Protein AF-0000000074542558 (afdb_homodimer)

Organism: Cytophaga hutchinsonii (strain ATCC 33406 / DSM 1761 / CIP 103989 / NBRC 15051 / NCIMB 9469 / D465) (NCBI:txid269798)

Foldseek 3Di:
DQLLVQEDELQVLLVVLVVCVVVKFEEEEEDACLDDKPLNVVQLQVRLVVMVAYEYEHEAQQLQCVVPNDCDDPDGRSVSLSVQSVDPSHRHYYYDHDNACQVSCLSNQGQEYEEAPVDDLVPHRNSVVNVVVVHHYYHDYTDPDMDPVNVVVVVVVVVVD/DQLLVQEDELQVLLVVLVVCVVVKFEEEEEDACLDDKPLNVVQLQVRLVVMVAYEYEHEAQQLQCVVPNDCDDPDGRSVSLSVQSPDPSHRHYYYDHDNACQVSCLSNLGQEYEEAPVDDLVPHRNSVVNVVVVHHYYHDYTDPDMDPVNVVVVVVVVVVD

Solvent-accessible surface area (backbone atoms only — not comparable to full-atom values): 17069 Å² total; per-residue (Å²): 127,64,43,67,72,23,57,39,52,66,70,57,44,22,53,48,40,58,57,43,50,76,77,31,43,29,22,32,35,68,48,68,61,55,61,83,42,51,22,53,52,54,40,47,47,55,48,23,71,76,29,73,37,20,38,37,38,30,41,26,49,70,23,36,20,73,73,69,32,85,71,30,52,84,44,55,44,66,49,36,48,50,55,50,25,35,26,56,54,39,60,32,35,28,68,42,58,58,93,59,64,41,68,58,44,68,65,37,58,48,37,30,41,45,46,56,54,90,53,56,71,93,72,41,82,48,39,68,59,31,42,74,73,71,26,46,73,49,66,42,74,66,54,80,92,41,47,61,66,55,51,50,53,48,52,53,55,50,66,75,100,126,63,44,69,71,23,57,39,51,64,70,57,43,22,53,48,40,59,59,43,51,75,77,32,44,29,21,31,36,68,48,69,60,56,62,82,43,52,22,54,53,54,41,47,46,58,49,24,70,76,29,74,37,19,37,38,39,30,40,26,47,69,24,35,19,74,74,70,33,84,72,30,52,84,45,55,44,66,50,35,48,49,53,49,26,36,26,55,54,40,61,32,33,29,68,42,58,57,92,55,62,42,66,58,45,68,64,36,59,47,37,30,41,46,44,56,54,90,52,57,70,92,71,41,83,48,37,67,59,31,43,73,73,71,28,46,75,48,64,41,74,67,56,81,93,40,45,61,66,55,52,51,52,48,50,53,55,50,66,75,99

Radius of gyration: 20.5 Å; Cα contacts (8 Å, |Δi|>4): 626; chains: 2; bounding box: 51×53×45 Å

pLDDT: mean 92.03, std 10.39, range [44.81, 98.94]

Structure (mmCIF, N/CA/C/O backbone):
data_AF-0000000074542558-model_v1
#
loop_
_entity.id
_entity.type
_entity.pdbx_description
1 polymer 'D-glycero-beta-D-manno-heptose 1-phosphate adenylyltransferase'
#
loop_
_atom_site.group_PDB
_atom_site.id
_atom_site.type_symbol
_atom_site.label_atom_id
_atom_site.label_alt_id
_atom_site.label_comp_id
_atom_site.label_asym_id
_atom_site.label_entity_id
_atom_site.label_seq_id
_atom_site.pdbx_PDB_ins_code
_atom_site.Cartn_x
_atom_site.Cartn_y
_atom_site.Cartn_z
_atom_site.occupancy
_atom_site.B_iso_or_equiv
_atom_site.auth_seq_id
_atom_site.auth_comp_id
_atom_site.auth_asym_id
_atom_site.auth_atom_id
_atom_site.pdbx_PDB_model_num
ATOM 1 N N . MET A 1 1 ? -14.078 2.621 -7.66 1 45 1 MET A N 1
ATOM 2 C CA . MET A 1 1 ? -13.383 3.836 -8.086 1 45 1 MET A CA 1
ATOM 3 C C . MET A 1 1 ? -11.883 3.596 -8.188 1 45 1 MET A C 1
ATOM 5 O O . MET A 1 1 ? -11.312 2.879 -7.363 1 45 1 MET A O 1
ATOM 9 N N . ALA A 1 2 ? -11.352 3.959 -9.227 1 58.94 2 ALA A N 1
ATOM 10 C CA . ALA A 1 2 ? -9.914 3.801 -9.414 1 58.94 2 ALA A CA 1
ATOM 11 C C . ALA A 1 2 ? -9.141 4.492 -8.297 1 58.94 2 ALA A C 1
ATOM 13 O O . ALA A 1 2 ? -9.5 5.59 -7.871 1 58.94 2 ALA A O 1
ATOM 14 N N . HIS A 1 3 ? -8.328 3.865 -7.664 1 74.69 3 HIS A N 1
ATOM 15 C CA . HIS A 1 3 ? -7.586 4.371 -6.516 1 74.69 3 HIS A CA 1
ATOM 16 C C . HIS A 1 3 ? -6.996 5.746 -6.801 1 74.69 3 HIS A C 1
ATOM 18 O O . HIS A 1 3 ? -6.836 6.562 -5.891 1 74.69 3 HIS A O 1
ATOM 24 N N . ALA A 1 4 ? -6.848 6.062 -8.109 1 78.5 4 ALA A N 1
ATOM 25 C CA . ALA A 1 4 ? -6.359 7.375 -8.516 1 78.5 4 ALA A CA 1
ATOM 26 C C . ALA A 1 4 ? -7.395 8.461 -8.234 1 78.5 4 ALA A C 1
ATOM 28 O O . ALA A 1 4 ? -7.047 9.633 -8.062 1 78.5 4 ALA A O 1
ATOM 29 N N . ASP A 1 5 ? -8.594 8.016 -8.055 1 87.31 5 ASP A N 1
ATOM 30 C CA . ASP A 1 5 ? -9.68 8.969 -7.824 1 87.31 5 ASP A CA 1
ATOM 31 C C . ASP A 1 5 ? -9.625 9.516 -6.398 1 87.31 5 ASP A C 1
ATOM 33 O O . ASP A 1 5 ? -10.297 10.508 -6.082 1 87.31 5 ASP A O 1
ATOM 37 N N . LYS A 1 6 ? -8.75 8.969 -5.629 1 96.88 6 LYS A N 1
ATOM 38 C CA . LYS A 1 6 ? -8.633 9.414 -4.242 1 96.88 6 LYS A CA 1
ATOM 39 C C . LYS A 1 6 ? -7.742 10.641 -4.129 1 96.88 6 LYS A C 1
ATOM 41 O O . LYS A 1 6 ? -7.711 11.305 -3.088 1 96.88 6 LYS A O 1
ATOM 46 N N . ILE A 1 7 ? -6.938 10.922 -5.168 1 98.31 7 ILE A N 1
ATOM 47 C CA . ILE A 1 7 ? -6.074 12.102 -5.168 1 98.31 7 ILE A CA 1
ATOM 48 C C . ILE A 1 7 ? -6.867 13.32 -5.629 1 98.31 7 ILE A C 1
ATOM 50 O O . ILE A 1 7 ? -7.27 13.406 -6.789 1 98.31 7 ILE A O 1
ATOM 54 N N . VAL A 1 8 ? -7.102 14.266 -4.762 1 98.56 8 VAL A N 1
ATOM 55 C CA . VAL A 1 8 ? -8.023 15.359 -5.051 1 98.56 8 VAL A CA 1
ATOM 56 C C . VAL A 1 8 ? -7.352 16.688 -4.723 1 98.56 8 VAL A C 1
ATOM 58 O O . VAL A 1 8 ? -6.352 16.734 -4.004 1 98.56 8 VAL A O 1
ATOM 61 N N . THR A 1 9 ? -7.875 17.734 -5.266 1 98.12 9 THR A N 1
ATOM 62 C CA . THR A 1 9 ? -7.41 19.078 -4.934 1 98.12 9 THR A CA 1
ATOM 63 C C . THR A 1 9 ? -7.867 19.484 -3.537 1 98.12 9 THR A C 1
ATOM 65 O O . THR A 1 9 ? -8.719 18.828 -2.941 1 98.12 9 THR A O 1
ATOM 68 N N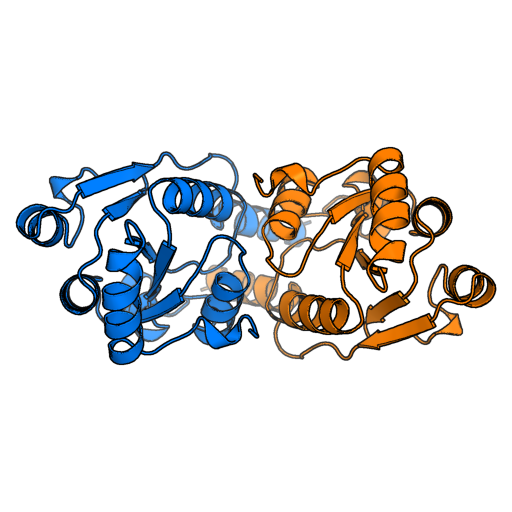 . VAL A 1 10 ? -7.293 20.562 -3.066 1 98.56 10 VAL A N 1
ATOM 69 C CA . VAL A 1 10 ? -7.68 21.078 -1.76 1 98.56 10 VAL A CA 1
ATOM 70 C C . VAL A 1 10 ? -9.172 21.406 -1.755 1 98.56 10 VAL A C 1
ATOM 72 O O . VAL A 1 10 ? -9.891 21.047 -0.818 1 98.56 10 VAL A O 1
ATOM 75 N N . ALA A 1 11 ? -9.641 22.031 -2.758 1 98.31 11 ALA A N 1
ATOM 76 C CA . ALA A 1 11 ? -11.039 22.438 -2.854 1 98.31 11 ALA A CA 1
ATOM 77 C C . ALA A 1 11 ? -11.961 21.219 -2.879 1 98.31 11 ALA A C 1
ATOM 79 O O . ALA A 1 11 ? -12.977 21.188 -2.188 1 98.31 11 ALA A O 1
ATOM 80 N N . GLU A 1 12 ? -11.648 20.234 -3.697 1 98.31 12 GLU A N 1
ATOM 81 C CA . GLU A 1 12 ? -12.422 19 -3.754 1 98.31 12 GLU A CA 1
ATOM 82 C C . GLU A 1 12 ? -12.414 18.281 -2.41 1 98.31 12 GLU A C 1
ATOM 84 O O . GLU A 1 12 ? -13.445 17.766 -1.964 1 98.31 12 GLU A O 1
ATOM 89 N N . GLY A 1 13 ? -11.195 18.25 -1.796 1 98.44 13 GLY A N 1
ATOM 90 C CA . GLY A 1 13 ? -11.055 17.609 -0.494 1 98.44 13 GLY A CA 1
ATOM 91 C C . GLY A 1 13 ? -11.906 18.266 0.578 1 98.44 13 GLY A C 1
ATOM 92 O O . GLY A 1 13 ? -12.523 17.578 1.395 1 98.44 13 GLY A O 1
ATOM 93 N N . ALA A 1 14 ? -11.906 19.547 0.554 1 98.62 14 ALA A N 1
ATOM 94 C CA . ALA A 1 14 ? -12.719 20.281 1.527 1 98.62 14 ALA A CA 1
ATOM 95 C C . ALA A 1 14 ? -14.195 19.906 1.395 1 98.62 14 ALA A C 1
ATOM 97 O O . ALA A 1 14 ? -14.883 19.703 2.398 1 98.62 14 ALA A O 1
ATOM 98 N N . LYS A 1 15 ? -14.656 19.812 0.182 1 98.44 15 LYS A N 1
ATOM 99 C CA . LYS A 1 15 ? -16.047 19.438 -0.065 1 98.44 15 LYS A CA 1
ATOM 100 C C . LYS A 1 15 ? -16.312 18.016 0.398 1 98.44 15 LYS A C 1
ATOM 102 O O . LYS A 1 15 ? -17.359 17.734 0.999 1 98.44 15 LYS A O 1
ATOM 107 N N . LEU A 1 16 ? -15.445 17.156 0.093 1 98.25 16 LEU A N 1
ATOM 108 C CA . LEU A 1 16 ? -15.594 15.758 0.5 1 98.25 16 LEU A CA 1
ATOM 109 C C . LEU A 1 16 ? -15.648 15.641 2.02 1 98.25 16 LEU A C 1
ATOM 111 O O . LEU A 1 16 ? -16.5 14.93 2.559 1 98.25 16 LEU A O 1
ATOM 115 N N . VAL A 1 17 ? -14.719 16.312 2.668 1 98.62 17 VAL A N 1
ATOM 116 C CA . VAL A 1 17 ? -14.656 16.25 4.125 1 98.62 17 VAL A CA 1
ATOM 117 C C . VAL A 1 17 ? -15.961 16.766 4.727 1 98.62 17 VAL A C 1
ATOM 119 O O . VAL A 1 17 ? -16.5 16.156 5.652 1 98.62 17 VAL A O 1
ATOM 122 N N . GLU A 1 18 ? -16.406 17.859 4.219 1 98.25 18 GLU A N 1
ATOM 123 C CA . GLU A 1 18 ? -17.688 18.391 4.688 1 98.25 18 GLU A CA 1
ATOM 124 C C . GLU A 1 18 ? -18.797 17.359 4.582 1 98.25 18 GLU A C 1
ATOM 126 O O . GLU A 1 18 ? -19.578 17.188 5.516 1 98.25 18 GLU A O 1
ATOM 131 N N . LYS A 1 19 ? -18.891 16.734 3.502 1 98.38 19 LYS A N 1
ATOM 132 C CA . LYS A 1 19 ? -19.891 15.703 3.285 1 98.38 19 LYS A CA 1
ATOM 133 C C . LYS A 1 19 ? -19.688 14.523 4.23 1 98.38 19 LYS A C 1
ATOM 135 O O . LYS A 1 19 ? -20.641 14.023 4.832 1 98.38 19 LYS A O 1
ATOM 140 N N . TRP A 1 20 ? -18.422 14.109 4.375 1 98.44 20 TRP A N 1
ATOM 141 C CA . TRP A 1 20 ? -18.094 12.914 5.145 1 98.44 20 TRP A CA 1
ATOM 142 C C . TRP A 1 20 ? -18.344 13.141 6.629 1 98.44 20 TRP A C 1
ATOM 144 O O . TRP A 1 20 ? -18.688 12.195 7.355 1 98.44 20 TRP A O 1
ATOM 154 N N . LYS A 1 21 ? -18.172 14.367 7.051 1 97.88 21 LYS A N 1
ATOM 155 C CA . LYS A 1 21 ? -18.375 14.688 8.461 1 97.88 21 LYS A CA 1
ATOM 156 C C . LYS A 1 21 ? -19.812 14.43 8.891 1 97.88 21 LYS A C 1
ATOM 158 O O . LYS A 1 21 ? -20.094 14.289 10.086 1 97.88 21 LYS A O 1
ATOM 163 N N . GLN A 1 22 ? -20.703 14.344 7.914 1 97.25 22 GLN A N 1
ATOM 164 C CA . GLN A 1 22 ? -22.094 14.016 8.203 1 97.25 22 GLN A CA 1
ATOM 165 C C . GLN A 1 22 ? -22.266 12.523 8.484 1 97.25 22 GLN A C 1
ATOM 167 O O . GLN A 1 22 ? -23.266 12.102 9.062 1 97.25 22 GLN A O 1
ATOM 172 N N . GLU A 1 23 ? -21.344 11.812 8.07 1 97.06 23 GLU A N 1
ATOM 173 C CA . GLU A 1 23 ? -21.438 10.359 8.148 1 97.06 23 GLU A CA 1
ATOM 174 C C . GLU A 1 23 ? -20.562 9.805 9.266 1 97.06 23 GLU A C 1
ATOM 176 O O . GLU A 1 23 ? -20.719 8.641 9.664 1 97.06 23 GLU A O 1
ATOM 181 N N . GLY A 1 24 ? -19.641 10.609 9.781 1 97.69 24 GLY A N 1
ATOM 182 C CA . GLY A 1 24 ? -18.703 10.188 10.805 1 97.69 24 GLY A CA 1
ATOM 183 C C . GLY A 1 24 ? -17.469 11.078 10.891 1 97.69 24 GLY A C 1
ATOM 184 O O . GLY A 1 24 ? -17.281 11.969 10.055 1 97.69 24 GLY A O 1
ATOM 185 N N . GLU A 1 25 ? -16.641 10.797 11.797 1 98.56 25 GLU A N 1
ATOM 186 C CA . GLU A 1 25 ? -15.461 11.633 12.016 1 98.56 25 GLU A CA 1
ATOM 187 C C . GLU A 1 25 ? -14.453 11.484 10.875 1 98.56 25 GLU A C 1
ATOM 189 O O . GLU A 1 25 ? -14.18 10.367 10.43 1 98.56 25 GLU A O 1
ATOM 194 N N . VAL A 1 26 ? -13.992 12.555 10.422 1 98.88 26 VAL A N 1
ATOM 195 C CA . VAL A 1 26 ? -12.953 12.555 9.398 1 98.88 26 VAL A CA 1
ATOM 196 C C . VAL A 1 26 ? -11.586 12.789 10.047 1 98.88 26 VAL A C 1
ATOM 198 O O . VAL A 1 26 ? -11.383 13.797 10.727 1 98.88 26 VAL A O 1
ATOM 201 N N . VAL A 1 27 ? -10.719 11.836 9.883 1 98.94 27 VAL A N 1
ATOM 202 C CA . VAL A 1 27 ? -9.375 11.859 10.445 1 98.94 27 VAL A CA 1
ATOM 203 C C . VAL A 1 27 ? -8.398 12.43 9.422 1 98.94 27 VAL A C 1
ATOM 205 O O . VAL A 1 27 ? -8.508 12.156 8.227 1 98.94 27 VAL A O 1
ATOM 208 N N . PHE A 1 28 ? -7.453 13.227 9.922 1 98.88 28 PHE A N 1
ATOM 209 C CA . PHE A 1 28 ? -6.422 13.805 9.07 1 98.88 28 PHE A CA 1
ATOM 210 C C . PHE A 1 28 ? -5.035 13.547 9.641 1 98.88 28 PHE A C 1
ATOM 212 O O . PHE A 1 28 ? -4.828 13.648 10.852 1 98.88 28 PHE A O 1
ATOM 219 N N . THR A 1 29 ? -4.203 13.172 8.805 1 98.56 29 THR A N 1
ATOM 220 C CA . THR A 1 29 ? -2.771 13.164 9.086 1 98.56 29 THR A CA 1
ATOM 221 C C . THR A 1 29 ? -1.979 13.594 7.855 1 98.56 29 THR A C 1
ATOM 223 O O . THR A 1 29 ? -2.555 13.812 6.789 1 98.56 29 THR A O 1
ATOM 226 N N . ASN A 1 30 ? -0.73 13.844 8.016 1 98.19 30 ASN A N 1
ATOM 227 C CA . ASN A 1 30 ? 0.088 14.297 6.895 1 98.19 30 ASN A CA 1
ATOM 228 C C . ASN A 1 30 ? 1.525 13.797 7.012 1 98.19 30 ASN A C 1
ATOM 230 O O . ASN A 1 30 ? 1.943 13.344 8.078 1 98.19 30 ASN A O 1
ATOM 234 N N . GLY A 1 31 ? 2.195 13.875 5.926 1 96.25 31 GLY A N 1
ATOM 235 C CA . GLY A 1 31 ? 3.607 13.516 5.934 1 96.25 31 GLY A CA 1
ATOM 236 C C . GLY A 1 31 ? 4.219 13.484 4.547 1 96.25 31 GLY A C 1
ATOM 237 O O . GLY A 1 31 ? 3.564 13.836 3.562 1 96.25 31 GLY A O 1
ATOM 238 N N . CYS A 1 32 ? 5.469 13.086 4.461 1 95.38 32 CYS A N 1
ATOM 239 C CA . CYS A 1 32 ? 6.223 12.984 3.217 1 95.38 32 CYS A CA 1
ATOM 240 C C . CYS A 1 32 ? 5.965 11.641 2.535 1 95.38 32 CYS A C 1
ATOM 242 O O . CYS A 1 32 ? 5.812 11.586 1.314 1 95.38 32 CYS A O 1
ATOM 244 N N . PHE A 1 33 ? 6.016 10.586 3.332 1 94.75 33 PHE A N 1
ATOM 245 C CA . PHE A 1 33 ? 5.762 9.219 2.885 1 94.75 33 PHE A CA 1
ATOM 246 C C . PHE A 1 33 ? 6.602 8.891 1.657 1 94.75 33 PHE A C 1
ATOM 248 O O . PHE A 1 33 ? 6.078 8.406 0.65 1 94.75 33 PHE A O 1
ATOM 255 N N . ASP A 1 34 ? 7.895 9.133 1.799 1 92 34 ASP A N 1
ATOM 256 C CA . ASP A 1 34 ? 8.836 8.953 0.698 1 92 34 ASP A CA 1
ATOM 257 C C . ASP A 1 34 ? 8.898 7.492 0.259 1 92 34 ASP A C 1
ATOM 259 O O . ASP A 1 34 ? 8.781 7.191 -0.93 1 92 34 ASP A O 1
ATOM 263 N N . ILE A 1 35 ? 9.094 6.609 1.142 1 89.94 35 ILE A N 1
ATOM 264 C CA . ILE A 1 35 ? 9.016 5.164 0.946 1 89.94 35 ILE A CA 1
ATOM 265 C C . ILE A 1 35 ? 8.109 4.551 2.012 1 89.94 35 ILE A C 1
ATOM 267 O O . ILE A 1 35 ? 8.43 4.582 3.201 1 89.94 35 ILE A O 1
ATOM 271 N N . LEU A 1 36 ? 7.02 4.004 1.572 1 93.19 36 LEU A N 1
ATOM 272 C CA . LEU A 1 36 ? 6.109 3.371 2.52 1 93.19 36 LEU A CA 1
ATOM 273 C C . LEU A 1 36 ? 6.727 2.105 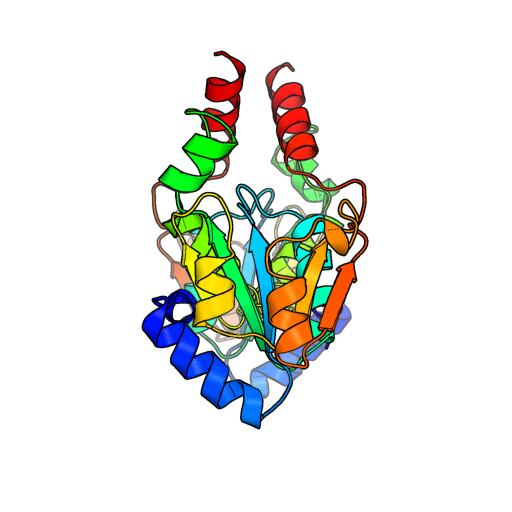3.105 1 93.19 36 LEU A C 1
ATOM 275 O O . LEU A 1 36 ? 7.375 1.338 2.391 1 93.19 36 LEU A O 1
ATOM 279 N N . HIS A 1 37 ? 6.496 1.888 4.336 1 90.69 37 HIS A N 1
ATOM 280 C CA . HIS A 1 37 ? 6.926 0.692 5.051 1 90.69 37 HIS A CA 1
ATOM 281 C C . HIS A 1 37 ? 5.891 0.272 6.09 1 90.69 37 HIS A C 1
ATOM 283 O O . HIS A 1 37 ? 4.887 0.961 6.285 1 90.69 37 HIS A O 1
ATOM 289 N N . LEU A 1 38 ? 6.152 -0.783 6.742 1 92.06 38 LEU A N 1
ATOM 290 C CA . LEU A 1 38 ? 5.172 -1.383 7.641 1 92.06 38 LEU A CA 1
ATOM 291 C C . LEU A 1 38 ? 4.793 -0.414 8.758 1 92.06 38 LEU A C 1
ATOM 293 O O . LEU A 1 38 ? 3.641 -0.382 9.188 1 92.06 38 LEU A O 1
ATOM 297 N N . GLY A 1 39 ? 5.742 0.359 9.266 1 91.44 39 GLY A N 1
ATOM 298 C CA . GLY A 1 39 ? 5.438 1.372 10.266 1 91.44 39 GLY A CA 1
ATOM 299 C C . GLY A 1 39 ? 4.387 2.365 9.805 1 91.44 39 GLY A C 1
ATOM 300 O O . GLY A 1 39 ? 3.5 2.738 10.578 1 91.44 39 GLY A O 1
ATOM 301 N N . HIS A 1 40 ? 4.512 2.824 8.562 1 94.12 40 HIS A N 1
ATOM 302 C CA . HIS A 1 40 ? 3.514 3.721 7.996 1 94.12 40 HIS A CA 1
ATOM 303 C C . HIS A 1 40 ? 2.141 3.059 7.949 1 94.12 40 HIS A C 1
ATOM 305 O O . HIS A 1 40 ? 1.137 3.674 8.312 1 94.12 40 HIS A O 1
ATOM 311 N N . ILE A 1 41 ? 2.09 1.811 7.484 1 95 41 ILE A N 1
ATOM 312 C CA . ILE A 1 41 ? 0.829 1.09 7.355 1 95 41 ILE A CA 1
ATOM 313 C C . ILE A 1 41 ? 0.159 0.979 8.727 1 95 41 ILE A C 1
ATOM 315 O O . ILE A 1 41 ? -1.024 1.295 8.867 1 95 41 ILE A O 1
ATOM 319 N N . ASP A 1 42 ? 0.921 0.532 9.664 1 93.94 42 ASP A N 1
ATOM 320 C CA . ASP A 1 42 ? 0.393 0.402 11.016 1 93.94 42 ASP A CA 1
ATOM 321 C C . ASP A 1 42 ? -0.154 1.735 11.523 1 93.94 42 ASP A C 1
ATOM 323 O O . ASP A 1 42 ? -1.27 1.797 12.047 1 93.94 42 ASP A O 1
ATOM 327 N N . TYR A 1 43 ? 0.602 2.77 11.367 1 94.56 43 TYR A N 1
ATOM 328 C CA . TYR A 1 43 ? 0.233 4.117 11.781 1 94.56 43 TYR A CA 1
ATOM 329 C C . TYR A 1 43 ? -1.059 4.562 11.109 1 94.56 43 TYR A C 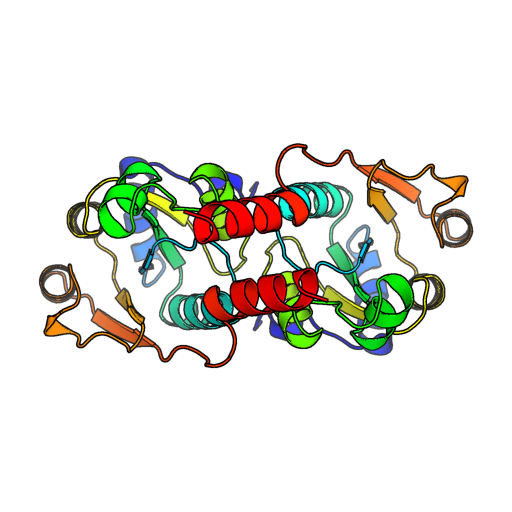1
ATOM 331 O O . TYR A 1 43 ? -1.991 5.016 11.781 1 94.56 43 TYR A O 1
ATOM 339 N N . LEU A 1 44 ? -1.165 4.426 9.797 1 97.12 44 LEU A N 1
ATOM 340 C CA . LEU A 1 44 ? -2.307 4.906 9.023 1 97.12 44 LEU A CA 1
ATOM 341 C C . LEU A 1 44 ? -3.557 4.086 9.336 1 97.12 44 LEU A C 1
ATOM 343 O O . LEU A 1 44 ? -4.66 4.633 9.398 1 97.12 44 LEU A O 1
ATOM 347 N N . GLU A 1 45 ? -3.404 2.824 9.547 1 96.81 45 GLU A N 1
ATOM 348 C CA . GLU A 1 45 ? -4.539 1.982 9.906 1 96.81 45 GLU A CA 1
ATOM 349 C C . GLU A 1 45 ? -5.09 2.359 11.281 1 96.81 45 GLU A C 1
ATOM 351 O O . GLU A 1 45 ? -6.305 2.436 11.469 1 96.81 45 GLU A O 1
ATOM 356 N N . LYS A 1 46 ? -4.156 2.537 12.203 1 96.75 46 LYS A N 1
ATOM 357 C CA . LYS A 1 46 ? -4.586 2.979 13.523 1 96.75 46 LYS A CA 1
ATOM 358 C C . LYS A 1 46 ? -5.281 4.336 13.453 1 96.75 46 LYS A C 1
ATOM 360 O O . LYS A 1 46 ? -6.289 4.562 14.125 1 96.75 46 LYS A O 1
ATOM 365 N N . ALA A 1 47 ? -4.711 5.246 12.625 1 97.69 47 ALA A N 1
ATOM 366 C CA . ALA A 1 47 ? -5.336 6.551 12.438 1 97.69 47 ALA A CA 1
ATOM 367 C C . ALA A 1 47 ? -6.758 6.41 11.906 1 97.69 47 ALA A C 1
ATOM 369 O O . ALA A 1 47 ? -7.688 7.031 12.422 1 97.69 47 ALA A O 1
ATOM 370 N N . LYS A 1 48 ? -6.945 5.605 10.898 1 98 48 LYS A N 1
ATOM 371 C CA . LYS A 1 48 ? -8.25 5.383 10.281 1 98 48 LYS A CA 1
ATOM 372 C C . LYS A 1 48 ? -9.258 4.871 11.305 1 98 48 LYS A C 1
ATOM 374 O O . LYS A 1 48 ? -10.445 5.207 11.234 1 98 48 LYS A O 1
ATOM 379 N N . GLN A 1 49 ? -8.836 4.098 12.25 1 97.38 49 GLN A N 1
ATOM 380 C CA . GLN A 1 49 ? -9.719 3.506 13.25 1 97.38 49 GLN A CA 1
ATOM 381 C C . GLN A 1 49 ? -10.32 4.578 14.156 1 97.38 49 GLN A C 1
ATOM 383 O O . GLN A 1 49 ? -11.297 4.32 14.875 1 97.38 49 GLN A O 1
ATOM 388 N N . LEU A 1 50 ? -9.781 5.742 14.109 1 97.88 50 LEU A N 1
ATOM 389 C CA . LEU A 1 50 ? -10.242 6.816 14.984 1 97.88 50 LEU A CA 1
ATOM 390 C C . LEU A 1 50 ? -11.438 7.543 14.367 1 97.88 50 LEU A C 1
ATOM 392 O O . LEU A 1 50 ? -12.039 8.414 15 1 97.88 50 LEU A O 1
ATOM 396 N N . GLY A 1 51 ? -11.805 7.211 13.062 1 98.19 51 GLY A N 1
ATOM 397 C CA . GLY A 1 51 ? -12.938 7.809 12.367 1 98.19 51 GLY A CA 1
ATOM 398 C C . GLY A 1 51 ? -13.438 6.965 11.211 1 98.19 51 GLY A C 1
ATOM 399 O O . GLY A 1 51 ? -13.07 5.793 11.086 1 98.19 51 GLY A O 1
ATOM 400 N N . SER A 1 52 ? -14.359 7.566 10.469 1 98.06 52 SER A N 1
ATOM 401 C CA . SER A 1 52 ? -14.992 6.848 9.359 1 98.06 52 SER A CA 1
ATOM 402 C C . SER A 1 52 ? -14.203 7.027 8.062 1 98.06 52 SER A C 1
ATOM 404 O O . SER A 1 52 ? -14.32 6.219 7.145 1 98.06 52 SER A O 1
ATOM 406 N N . ARG A 1 53 ? -13.461 8.141 7.969 1 98.62 53 ARG A N 1
ATOM 407 C CA . ARG A 1 53 ? -12.656 8.438 6.789 1 98.62 53 ARG A CA 1
ATOM 408 C C . ARG A 1 53 ? -11.281 8.969 7.188 1 98.62 53 ARG A C 1
ATOM 410 O O . ARG A 1 53 ? -11.156 9.68 8.188 1 98.62 53 ARG A O 1
ATOM 417 N N . LEU A 1 54 ? -10.297 8.625 6.426 1 98.75 54 LEU A N 1
ATOM 418 C CA . LEU A 1 54 ? -8.945 9.125 6.633 1 98.75 54 LEU A CA 1
ATOM 419 C C . LEU A 1 54 ? -8.469 9.93 5.43 1 98.75 54 LEU A C 1
ATOM 421 O O . LEU A 1 54 ? -8.438 9.422 4.309 1 98.75 54 LEU A O 1
ATOM 425 N N . VAL A 1 55 ? -8.102 11.18 5.629 1 98.94 55 VAL A N 1
ATOM 426 C CA . VAL A 1 55 ? -7.477 12.055 4.641 1 98.94 55 VAL A CA 1
ATOM 427 C C . VAL A 1 55 ? -5.988 12.203 4.949 1 98.94 55 VAL A C 1
ATOM 429 O O . VAL A 1 55 ? -5.605 12.469 6.09 1 98.94 55 VAL A O 1
ATOM 432 N N . VAL A 1 56 ? -5.195 12.031 3.982 1 98.88 56 VAL A N 1
ATOM 433 C CA . VAL A 1 56 ? -3.756 12.18 4.152 1 98.88 56 VAL A CA 1
ATOM 434 C C . VAL A 1 56 ? -3.27 13.406 3.377 1 98.88 56 VAL A C 1
ATOM 436 O O . VAL A 1 56 ? -3.432 13.477 2.156 1 98.88 56 VAL A O 1
ATOM 439 N N . GLY A 1 57 ? -2.748 14.367 4.059 1 98.88 57 GLY A N 1
ATOM 440 C CA . GLY A 1 57 ? -2.008 15.445 3.424 1 98.88 57 GLY A CA 1
ATOM 441 C C . GLY A 1 57 ? -0.599 15.047 3.021 1 98.88 57 GLY A C 1
ATOM 442 O O . GLY A 1 57 ? 0.191 14.609 3.859 1 98.88 57 GLY A O 1
ATOM 443 N N . LEU A 1 58 ? -0.291 15.219 1.83 1 98.81 58 LEU A N 1
ATOM 444 C CA . LEU A 1 58 ? 1.002 14.812 1.292 1 98.81 58 LEU A CA 1
ATOM 445 C C . LEU A 1 58 ? 1.813 16.031 0.853 1 98.81 58 LEU A C 1
ATOM 447 O O . LEU A 1 58 ? 1.354 16.812 0.029 1 98.81 58 LEU A O 1
ATOM 451 N N . ASN A 1 59 ? 3.027 16.188 1.387 1 98.5 59 ASN A N 1
ATOM 452 C CA . ASN A 1 59 ? 3.914 17.25 0.951 1 98.5 59 ASN A CA 1
ATOM 453 C C . ASN A 1 59 ? 4.246 17.141 -0.534 1 98.5 59 ASN A C 1
ATOM 455 O O . ASN A 1 59 ? 4.484 16.047 -1.038 1 98.5 59 ASN A O 1
ATOM 459 N N . THR A 1 60 ? 4.207 18.234 -1.227 1 98.44 60 THR A N 1
ATOM 460 C CA . THR A 1 60 ? 4.699 18.234 -2.6 1 98.44 60 THR A CA 1
ATOM 461 C C . THR A 1 60 ? 6.203 17.984 -2.639 1 98.44 60 THR A C 1
ATOM 463 O O . THR A 1 60 ? 6.875 18.031 -1.604 1 98.44 60 THR A O 1
ATOM 466 N N . ASP A 1 61 ? 6.719 17.703 -3.873 1 97.44 61 ASP A N 1
ATOM 467 C CA . ASP A 1 61 ? 8.164 17.562 -4.031 1 97.44 61 ASP A CA 1
ATOM 468 C C . ASP A 1 61 ? 8.906 18.797 -3.533 1 97.44 61 ASP A C 1
ATOM 470 O O . ASP A 1 61 ? 9.898 18.688 -2.818 1 97.44 61 ASP A O 1
ATOM 474 N N . ALA A 1 62 ? 8.398 19.953 -3.928 1 97.44 62 ALA A N 1
ATOM 475 C CA . ALA A 1 62 ? 9.031 21.219 -3.539 1 97.44 62 ALA A CA 1
ATOM 476 C C . ALA A 1 62 ? 9.023 21.391 -2.023 1 97.44 62 ALA A C 1
ATOM 478 O O . ALA A 1 62 ? 10.023 21.812 -1.438 1 97.44 62 ALA A O 1
ATOM 479 N N . SER A 1 63 ? 7.914 21.047 -1.418 1 97.19 63 SER A N 1
ATOM 480 C CA . SER A 1 63 ? 7.797 21.125 0.034 1 97.19 63 SER A CA 1
ATOM 481 C C . SER A 1 63 ? 8.805 20.203 0.721 1 97.19 63 SER A C 1
ATOM 483 O O . SER A 1 63 ? 9.477 20.609 1.671 1 97.19 63 SER A O 1
ATOM 485 N N . VAL A 1 64 ? 8.953 18.984 0.276 1 96.25 64 VAL A N 1
ATOM 486 C CA . VAL A 1 64 ? 9.875 18.016 0.865 1 96.25 64 VAL A CA 1
ATOM 487 C C . VAL A 1 64 ? 11.312 18.484 0.682 1 96.25 64 VAL A C 1
ATOM 489 O O . VAL A 1 64 ? 12.133 18.375 1.598 1 96.25 64 VAL A O 1
ATOM 492 N N . LYS A 1 65 ? 11.609 19.016 -0.485 1 94.69 65 LYS A N 1
ATOM 493 C CA . LYS A 1 65 ? 12.953 19.531 -0.765 1 94.69 65 LYS A CA 1
ATOM 494 C C . LYS A 1 65 ? 13.344 20.625 0.211 1 94.69 65 LYS A C 1
ATOM 496 O O . LYS A 1 65 ? 14.484 20.688 0.676 1 94.69 65 LYS A O 1
ATOM 501 N N . ARG A 1 66 ? 12.43 21.5 0.466 1 94.88 66 ARG A N 1
ATOM 502 C CA . ARG A 1 66 ? 12.68 22.578 1.416 1 94.88 66 ARG A CA 1
ATOM 503 C C . ARG A 1 66 ? 12.93 22.031 2.814 1 94.88 66 ARG A C 1
ATOM 505 O O . ARG A 1 66 ? 13.75 22.562 3.561 1 94.88 66 ARG A O 1
ATOM 512 N N . LEU A 1 67 ? 12.281 20.969 3.154 1 92.44 67 LEU A N 1
ATOM 513 C CA . LEU A 1 67 ? 12.312 20.406 4.504 1 92.44 67 LEU A CA 1
ATOM 514 C C . LEU A 1 67 ? 13.508 19.484 4.68 1 92.44 67 LEU A C 1
ATOM 516 O O . LEU A 1 67 ? 14.125 19.453 5.742 1 92.44 67 LEU A O 1
ATOM 520 N N . LYS A 1 68 ? 13.867 18.719 3.625 1 89.94 68 LYS A N 1
ATOM 521 C CA . LYS A 1 68 ? 14.805 17.609 3.811 1 89.94 68 LYS A CA 1
ATOM 522 C C . LYS A 1 68 ? 16.016 17.75 2.902 1 89.94 68 LYS A C 1
ATOM 524 O O . LYS A 1 68 ? 16.953 16.953 2.973 1 89.94 68 LYS A O 1
ATOM 529 N N . GLY A 1 69 ? 15.977 18.734 2.012 1 91.06 69 GLY A N 1
ATOM 530 C CA . GLY A 1 69 ? 17.125 18.969 1.152 1 91.06 69 GLY A CA 1
ATOM 531 C C . GLY A 1 69 ? 16.891 18.547 -0.285 1 91.06 69 GLY A C 1
ATOM 532 O O . GLY A 1 69 ? 15.883 17.906 -0.593 1 91.06 69 GLY A O 1
ATOM 533 N N . PRO A 1 70 ? 17.734 18.875 -1.129 1 89.88 70 PRO A N 1
ATOM 534 C CA . PRO A 1 70 ? 17.547 18.75 -2.578 1 89.88 70 PRO A CA 1
ATOM 535 C C . PRO A 1 70 ? 17.531 17.297 -3.051 1 89.88 70 PRO A C 1
ATOM 537 O O . PRO A 1 70 ? 17.031 17.016 -4.145 1 89.88 70 PRO A O 1
ATOM 540 N N . GLU A 1 71 ? 18.016 16.391 -2.262 1 87.56 71 GLU A N 1
ATOM 541 C CA . GLU A 1 71 ? 18.094 15 -2.686 1 87.56 71 GLU A CA 1
ATOM 542 C C . GLU A 1 71 ? 16.812 14.25 -2.338 1 87.56 71 GLU A C 1
ATOM 544 O O . GLU A 1 71 ? 16.672 13.062 -2.641 1 87.56 71 GLU A O 1
ATOM 549 N N . ARG A 1 72 ? 16.031 15.016 -1.768 1 89.94 72 ARG A N 1
ATOM 550 C CA . ARG A 1 72 ? 14.75 14.43 -1.372 1 89.94 72 ARG A CA 1
ATOM 551 C C . ARG A 1 72 ? 13.578 15.164 -2.027 1 89.94 72 ARG A C 1
ATOM 553 O O . ARG A 1 72 ? 13.711 16.328 -2.408 1 89.94 72 ARG A O 1
ATOM 560 N N . PRO A 1 73 ? 12.484 14.438 -2.109 1 92.25 73 PRO A N 1
ATOM 561 C CA . PRO A 1 73 ? 12.219 13.023 -1.824 1 92.25 73 PRO A CA 1
ATOM 562 C C . PRO A 1 73 ? 12.828 12.086 -2.867 1 92.25 73 PRO A C 1
ATOM 564 O O . PRO A 1 73 ? 13.219 12.531 -3.949 1 92.25 73 PRO A O 1
ATOM 567 N N . LEU A 1 74 ? 12.898 10.836 -2.611 1 88.62 74 LEU A N 1
ATOM 568 C CA . LEU A 1 74 ? 13.383 9.812 -3.533 1 88.62 74 LEU A CA 1
ATOM 569 C C . LEU A 1 74 ? 12.344 9.523 -4.609 1 88.62 74 LEU A C 1
ATOM 571 O O . LEU A 1 74 ? 12.695 9.266 -5.766 1 88.62 74 LEU A O 1
ATOM 575 N N . ASN A 1 75 ? 11.086 9.508 -4.219 1 92.19 75 ASN A N 1
ATOM 576 C CA . ASN A 1 75 ? 9.977 9.305 -5.133 1 92.19 75 ASN A CA 1
ATOM 577 C C . ASN A 1 75 ? 9.188 10.594 -5.363 1 92.19 75 ASN A C 1
ATOM 579 O O . ASN A 1 75 ? 8.984 11.375 -4.43 1 92.19 75 ASN A O 1
ATOM 583 N N . ASN A 1 76 ? 8.789 10.844 -6.609 1 94.38 76 ASN A N 1
ATOM 584 C CA . ASN A 1 76 ? 8.062 12.086 -6.871 1 94.38 76 ASN A CA 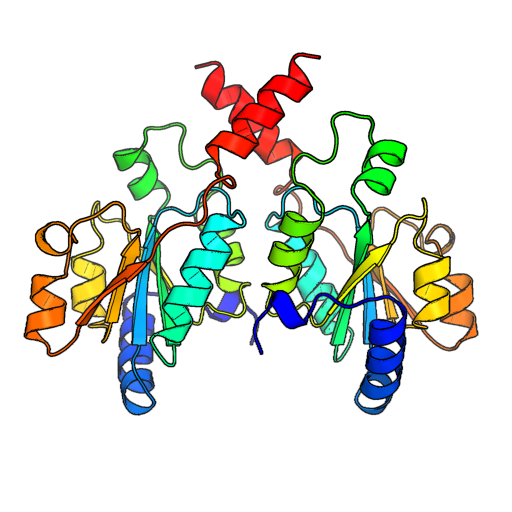1
ATOM 585 C C . ASN A 1 76 ? 6.668 12.055 -6.25 1 94.38 76 ASN A C 1
ATOM 587 O O . ASN A 1 76 ? 6.184 10.992 -5.848 1 94.38 76 ASN A O 1
ATOM 591 N N . GLU A 1 77 ? 6.082 13.172 -6.117 1 97.12 77 GLU A N 1
ATOM 592 C CA . GLU A 1 77 ? 4.828 13.312 -5.379 1 97.12 77 GLU A CA 1
ATOM 593 C C . GLU A 1 77 ? 3.705 12.523 -6.043 1 97.12 77 GLU A C 1
ATOM 595 O O . GLU A 1 77 ? 2.809 12.016 -5.363 1 97.12 77 GLU A O 1
ATOM 600 N N . TYR A 1 78 ? 3.717 12.336 -7.355 1 95.75 78 TYR A N 1
ATOM 601 C CA . TYR A 1 78 ? 2.703 11.516 -8.008 1 95.75 78 TYR A CA 1
ATOM 60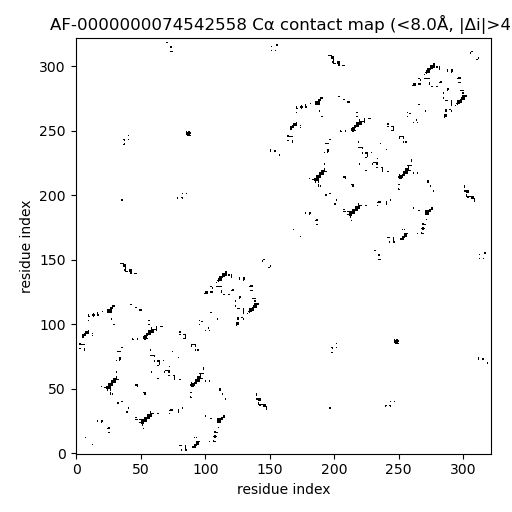2 C C . TYR A 1 78 ? 2.787 10.07 -7.539 1 95.75 78 TYR A C 1
ATOM 604 O O . TYR A 1 78 ? 1.776 9.469 -7.164 1 95.75 78 TYR A O 1
ATOM 612 N N . ALA A 1 79 ? 4.008 9.492 -7.562 1 94.31 79 ALA A N 1
ATOM 613 C CA . ALA A 1 79 ? 4.215 8.109 -7.125 1 94.31 79 ALA A CA 1
ATOM 614 C C . ALA A 1 79 ? 3.811 7.934 -5.668 1 94.31 79 ALA A C 1
ATOM 616 O O . ALA A 1 79 ? 3.123 6.969 -5.32 1 94.31 79 ALA A O 1
ATOM 617 N N . ARG A 1 80 ? 4.195 8.891 -4.895 1 96.38 80 ARG A N 1
ATOM 618 C CA . ARG A 1 80 ? 3.869 8.812 -3.475 1 96.38 80 ARG A CA 1
ATOM 619 C C . ARG A 1 80 ? 2.363 8.914 -3.252 1 96.38 80 ARG A C 1
ATOM 621 O O . ARG A 1 80 ? 1.793 8.164 -2.463 1 96.38 80 ARG A O 1
ATOM 628 N N . ALA A 1 81 ? 1.722 9.781 -3.98 1 98.06 81 ALA A N 1
ATOM 629 C CA . ALA A 1 81 ? 0.276 9.953 -3.863 1 98.06 81 ALA A CA 1
ATOM 630 C C . ALA A 1 81 ? -0.464 8.695 -4.305 1 98.06 81 ALA A C 1
ATOM 632 O O . ALA A 1 81 ? -1.419 8.273 -3.65 1 98.06 81 ALA A O 1
ATOM 633 N N . ARG A 1 82 ? 0.012 8.148 -5.363 1 96.75 82 ARG A N 1
ATOM 634 C CA . ARG A 1 82 ? -0.617 6.938 -5.887 1 96.75 82 ARG A CA 1
ATOM 635 C C . ARG A 1 82 ? -0.472 5.777 -4.91 1 96.75 82 ARG A C 1
ATOM 637 O O . ARG A 1 82 ? -1.405 4.992 -4.73 1 96.75 82 ARG A O 1
ATOM 644 N N . MET A 1 83 ? 0.644 5.656 -4.27 1 96.69 83 MET A N 1
ATOM 645 C CA . MET A 1 83 ? 0.868 4.609 -3.279 1 96.69 83 MET A CA 1
ATOM 646 C C . MET A 1 83 ? -0.087 4.758 -2.102 1 96.69 83 MET A C 1
ATOM 648 O O . MET A 1 83 ? -0.699 3.783 -1.663 1 96.69 83 MET A O 1
ATOM 652 N N . LEU A 1 84 ? -0.227 5.969 -1.658 1 98.25 84 LEU A N 1
ATOM 653 C CA . LEU A 1 84 ? -1.128 6.23 -0.542 1 98.25 84 LEU A CA 1
ATOM 654 C C . LEU A 1 84 ? -2.574 5.949 -0.933 1 98.25 84 LEU A C 1
ATOM 656 O O . LEU A 1 84 ? -3.328 5.352 -0.161 1 98.25 84 LEU A O 1
ATOM 660 N N . ALA A 1 85 ? -2.93 6.367 -2.139 1 98.31 85 ALA A N 1
ATOM 661 C CA . ALA A 1 85 ? -4.301 6.207 -2.621 1 98.31 85 ALA A CA 1
ATOM 662 C C . ALA A 1 85 ? -4.652 4.734 -2.797 1 98.31 85 ALA A C 1
ATOM 664 O O . ALA A 1 85 ? -5.828 4.359 -2.73 1 98.31 85 ALA A O 1
ATOM 665 N N . ALA A 1 86 ? -3.654 3.971 -2.971 1 97.56 86 ALA A N 1
ATOM 666 C CA . ALA A 1 86 ? -3.871 2.545 -3.195 1 97.56 86 ALA A CA 1
ATOM 667 C C . ALA A 1 86 ? -4.195 1.827 -1.888 1 97.56 86 ALA A C 1
ATOM 669 O O . ALA A 1 86 ? -4.656 0.684 -1.898 1 97.56 86 ALA A O 1
ATOM 670 N N . LEU A 1 87 ? -3.93 2.402 -0.759 1 97.88 87 LEU A N 1
ATOM 671 C CA . LEU A 1 87 ? -4.168 1.781 0.539 1 97.88 87 LEU A CA 1
ATOM 672 C C . LEU A 1 87 ? -5.66 1.742 0.855 1 97.88 87 LEU A C 1
ATOM 674 O O . LEU A 1 87 ? -6.379 2.709 0.594 1 97.88 87 LEU A O 1
ATOM 678 N N . ALA A 1 88 ? -6.102 0.68 1.445 1 97.44 88 ALA A N 1
ATOM 679 C CA . ALA A 1 88 ? -7.504 0.498 1.803 1 97.44 88 ALA A CA 1
ATOM 680 C C . ALA A 1 88 ? -7.938 1.507 2.863 1 97.44 88 ALA A C 1
ATOM 682 O O . ALA A 1 88 ? -9.086 1.962 2.865 1 97.44 88 ALA A O 1
ATOM 683 N N . CYS A 1 89 ? -7.008 1.883 3.691 1 97.62 89 CYS A N 1
ATOM 684 C CA . CYS A 1 89 ? -7.367 2.721 4.832 1 97.62 89 CYS A CA 1
ATOM 685 C C . CYS A 1 89 ? -7.426 4.191 4.43 1 97.62 89 CYS A C 1
ATOM 687 O O . CYS A 1 89 ? -7.934 5.023 5.184 1 97.62 89 CYS A O 1
ATOM 689 N N . THR A 1 90 ? -6.891 4.59 3.285 1 98.44 90 THR A N 1
ATOM 690 C CA . THR A 1 90 ? -6.855 5.98 2.844 1 98.44 90 THR A CA 1
ATOM 691 C C . THR A 1 90 ? -8.07 6.305 1.982 1 98.44 90 THR A C 1
ATOM 693 O O . THR A 1 90 ? -8.344 5.609 1 1 98.44 90 THR A O 1
ATOM 696 N N . ASP A 1 91 ? -8.766 7.387 2.326 1 98.5 91 ASP A N 1
ATOM 697 C CA . ASP A 1 91 ? -9.969 7.727 1.575 1 98.5 91 ASP A CA 1
ATOM 698 C C . ASP A 1 91 ? -9.711 8.898 0.63 1 98.5 91 ASP A C 1
ATOM 700 O O . ASP A 1 91 ? -10.406 9.055 -0.376 1 98.5 91 ASP A O 1
ATOM 704 N N . ALA A 1 92 ? -8.727 9.719 0.958 1 98.75 92 ALA A N 1
ATOM 705 C CA . ALA A 1 92 ? -8.328 10.812 0.081 1 98.75 92 ALA A CA 1
ATOM 706 C C . ALA A 1 92 ? -6.887 11.234 0.356 1 98.75 92 ALA A C 1
ATOM 708 O O . ALA A 1 92 ? -6.41 11.141 1.489 1 98.75 92 ALA A O 1
ATOM 709 N N . VAL A 1 93 ? -6.242 11.695 -0.659 1 98.88 93 VAL A N 1
ATOM 710 C CA . VAL A 1 93 ? -4.902 12.266 -0.593 1 98.88 93 VAL A CA 1
ATOM 711 C C . VAL A 1 93 ? -4.922 13.688 -1.149 1 98.88 93 VAL A C 1
ATOM 713 O O . VAL A 1 93 ? -5.438 13.93 -2.244 1 98.88 93 VAL A O 1
ATOM 716 N N . ILE A 1 94 ? -4.426 14.602 -0.434 1 98.88 94 ILE A N 1
ATOM 717 C CA . ILE A 1 94 ? -4.375 15.992 -0.866 1 98.88 94 ILE A CA 1
ATOM 718 C C . ILE A 1 94 ? -2.939 16.5 -0.795 1 98.88 94 ILE A C 1
ATOM 720 O O . ILE A 1 94 ? -2.305 16.453 0.261 1 98.88 94 ILE A O 1
ATOM 724 N N . LEU A 1 95 ? -2.43 17 -1.847 1 98.75 95 LEU A N 1
ATOM 725 C CA . LEU A 1 95 ? -1.085 17.562 -1.87 1 98.75 95 LEU A CA 1
ATOM 726 C C . LEU A 1 95 ? -1.081 18.984 -1.328 1 98.75 95 LEU A C 1
ATOM 728 O O . LEU A 1 95 ? -2.008 19.75 -1.591 1 98.75 95 LEU A O 1
ATOM 732 N N . PHE A 1 96 ? -0.083 19.328 -0.615 1 98.5 96 PHE A N 1
ATOM 733 C CA . PHE A 1 96 ? 0.098 20.703 -0.169 1 98.5 96 PHE A CA 1
ATOM 734 C C . PHE A 1 96 ? 1.559 21.125 -0.284 1 98.5 96 PHE A C 1
ATOM 736 O O . PHE A 1 96 ? 2.461 20.312 -0.086 1 98.5 96 PHE A O 1
ATOM 743 N N . ASP A 1 97 ? 1.803 22.312 -0.572 1 97.69 97 ASP A N 1
ATOM 744 C CA . ASP A 1 97 ? 3.131 22.812 -0.923 1 97.69 97 ASP A CA 1
ATOM 745 C C . ASP A 1 97 ? 3.77 23.547 0.249 1 97.69 97 ASP A C 1
ATOM 747 O O . ASP A 1 97 ? 4.988 23.734 0.287 1 97.69 97 ASP A O 1
ATOM 751 N N . GLU A 1 98 ? 2.967 24 1.191 1 96.44 98 GLU A N 1
ATOM 752 C CA . GLU A 1 98 ? 3.447 24.797 2.32 1 96.44 98 GLU A CA 1
ATOM 753 C C . GLU A 1 98 ? 4.379 23.969 3.211 1 96.44 98 GLU A C 1
ATOM 755 O O . GLU A 1 98 ? 4.383 22.75 3.148 1 96.44 98 GLU A O 1
ATOM 760 N N . ALA A 1 99 ? 5.164 24.625 4.066 1 93 99 ALA A N 1
ATOM 761 C CA . ALA A 1 99 ? 6.109 23.969 4.973 1 93 99 ALA A CA 1
ATOM 762 C C . ALA A 1 99 ? 5.371 23.203 6.066 1 93 99 ALA A C 1
ATOM 764 O O . ALA A 1 99 ? 5.902 22.219 6.605 1 93 99 ALA A O 1
ATOM 765 N N . THR A 1 100 ? 4.188 23.703 6.387 1 96.25 100 THR A N 1
ATOM 766 C CA . THR A 1 100 ? 3.34 23.047 7.371 1 96.25 100 THR A CA 1
ATOM 767 C C . THR A 1 100 ? 1.941 22.812 6.809 1 96.25 100 THR A C 1
ATOM 769 O O . THR A 1 100 ? 1.544 23.453 5.828 1 96.25 100 THR A O 1
ATOM 772 N N . PRO A 1 101 ? 1.238 21.906 7.434 1 97.81 101 PRO A N 1
ATOM 773 C CA . PRO A 1 101 ? -0.087 21.594 6.891 1 97.81 101 PRO A CA 1
ATOM 774 C C . PRO A 1 101 ? -1.174 22.531 7.418 1 97.81 101 PRO A C 1
ATOM 776 O O . PRO A 1 101 ? -2.363 22.234 7.277 1 97.81 101 PRO A O 1
ATOM 779 N N . LEU A 1 102 ? -0.848 23.609 8.016 1 98.38 102 LEU A N 1
ATOM 780 C CA . LEU A 1 102 ? -1.814 24.453 8.695 1 98.38 102 LEU A CA 1
ATOM 781 C C . LEU A 1 102 ? -2.898 24.922 7.734 1 98.38 102 LEU A C 1
ATOM 783 O O . LEU A 1 102 ? -4.09 24.828 8.031 1 98.38 102 LEU A O 1
ATOM 787 N N . GLU A 1 103 ? -2.488 25.484 6.586 1 98.5 103 GLU A N 1
ATOM 788 C CA . GLU A 1 103 ? -3.461 25.984 5.617 1 98.5 103 GLU A CA 1
ATOM 789 C C . GLU A 1 103 ? -4.402 24.875 5.16 1 98.5 103 GLU A C 1
ATOM 791 O O . GLU A 1 103 ? -5.617 25.078 5.074 1 98.5 103 GLU A O 1
ATOM 796 N N . LEU A 1 104 ? -3.838 23.719 4.91 1 98.75 104 LEU A N 1
ATOM 797 C CA . LEU A 1 104 ? -4.652 22.578 4.48 1 98.75 104 LEU A CA 1
ATOM 798 C C . LEU A 1 104 ? -5.633 22.172 5.57 1 98.75 104 LEU A C 1
ATOM 800 O O . LEU A 1 104 ? -6.812 21.953 5.297 1 98.75 104 LEU A O 1
ATOM 804 N N . ILE A 1 105 ? -5.172 22.062 6.797 1 98.81 105 ILE A N 1
ATOM 805 C CA . ILE A 1 105 ? -6.016 21.688 7.934 1 98.81 105 ILE A CA 1
ATOM 806 C C . ILE A 1 105 ? -7.168 22.688 8.062 1 98.81 105 ILE A C 1
ATOM 808 O O . ILE A 1 105 ? -8.32 22.281 8.266 1 98.81 105 ILE A O 1
ATOM 812 N N . THR A 1 106 ? -6.844 23.984 7.914 1 98.62 106 THR A N 1
ATOM 813 C CA . THR A 1 106 ? -7.859 25.016 8.062 1 98.62 106 THR A CA 1
ATOM 814 C C . THR A 1 106 ? -8.867 24.969 6.918 1 98.62 106 THR A C 1
ATOM 816 O O . THR A 1 106 ? -10.039 25.297 7.098 1 98.62 106 THR A O 1
ATOM 819 N N . ASP A 1 107 ? -8.406 24.562 5.742 1 98.62 107 ASP A N 1
ATOM 820 C CA . ASP A 1 107 ? -9.273 24.469 4.57 1 98.62 107 ASP A CA 1
ATOM 821 C C . ASP A 1 107 ? -10.227 23.281 4.688 1 98.62 107 ASP A C 1
ATOM 823 O O . ASP A 1 107 ? -11.406 23.391 4.355 1 98.62 107 ASP A O 1
ATOM 827 N N . ILE A 1 108 ? -9.742 22.141 5.242 1 98.62 108 ILE A N 1
ATOM 828 C CA . ILE A 1 108 ? -10.57 20.938 5.156 1 98.62 108 ILE A CA 1
ATOM 829 C C . ILE A 1 108 ? -11.281 20.703 6.488 1 98.62 108 ILE A C 1
ATOM 831 O O . ILE A 1 108 ? -12.25 19.938 6.555 1 98.62 108 ILE A O 1
ATOM 835 N N . LYS A 1 109 ? -10.773 21.281 7.641 1 98.56 109 LYS A N 1
ATOM 836 C CA . LYS A 1 109 ? -11.406 21.266 8.961 1 98.56 109 LYS A CA 1
ATOM 837 C C . LYS A 1 109 ? -11.734 19.844 9.398 1 98.56 109 LYS A C 1
ATOM 839 O O . LYS A 1 109 ? -12.891 19.531 9.672 1 98.56 109 LYS A O 1
ATOM 844 N N . PRO A 1 110 ? -10.75 18.984 9.531 1 98.81 110 PRO A N 1
ATOM 845 C CA . PRO A 1 110 ? -11.016 17.609 9.961 1 98.81 110 PRO A CA 1
ATOM 846 C C . PRO A 1 110 ? -11.516 17.531 11.398 1 98.81 110 PRO A C 1
ATOM 848 O O . PRO A 1 110 ? -11.406 18.5 12.156 1 98.81 110 PRO A O 1
ATOM 851 N N . ASP A 1 111 ? -12.094 16.438 11.734 1 98.81 111 ASP A N 1
ATOM 852 C CA . ASP A 1 111 ? -12.594 16.219 13.094 1 98.81 111 ASP A CA 1
ATOM 853 C C . ASP A 1 111 ? -11.484 15.734 14.016 1 98.81 111 ASP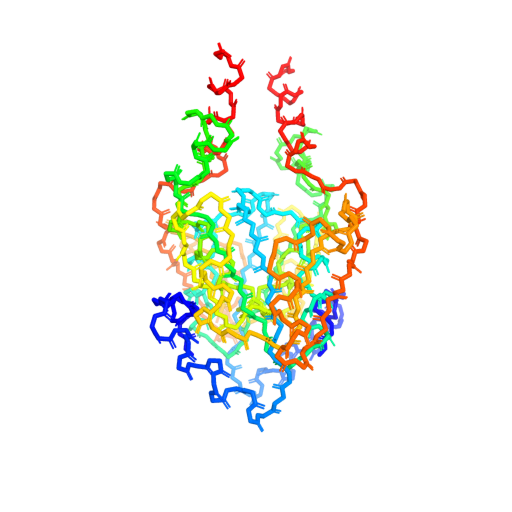 A C 1
ATOM 855 O O . ASP A 1 111 ? -11.5 16.031 15.219 1 98.81 111 ASP A O 1
ATOM 859 N N . VAL A 1 112 ? -10.578 14.922 13.516 1 98.81 112 VAL A N 1
ATOM 860 C CA . VAL A 1 112 ? -9.5 14.328 14.297 1 98.81 112 VAL A CA 1
ATOM 861 C C . VAL A 1 112 ? -8.164 14.562 13.594 1 98.81 112 VAL A C 1
ATOM 863 O O . VAL A 1 112 ? -8 14.234 12.422 1 98.81 112 VAL A O 1
ATOM 866 N N . LEU A 1 113 ? -7.254 15.195 14.266 1 98.69 113 LEU A N 1
ATOM 867 C CA . LEU A 1 113 ? -5.883 15.383 13.805 1 98.69 113 LEU A CA 1
ATOM 868 C C . LEU A 1 113 ? -4.941 14.391 14.484 1 98.69 113 LEU A C 1
ATOM 870 O O . LEU A 1 113 ? -4.891 14.32 15.711 1 98.69 113 LEU A O 1
ATOM 874 N N . VAL A 1 114 ? -4.223 13.633 13.672 1 97.88 114 VAL A N 1
ATOM 875 C CA . VAL A 1 114 ? -3.389 12.562 14.219 1 97.88 114 VAL A CA 1
ATOM 876 C C . VAL A 1 114 ? -1.938 12.773 13.789 1 97.88 114 VAL A C 1
ATOM 878 O O . VAL A 1 114 ? -1.668 13.102 12.633 1 97.88 114 VAL A O 1
ATOM 881 N N . LYS A 1 115 ? -1.03 12.641 14.656 1 96.06 115 LYS A N 1
ATOM 882 C CA . LYS A 1 115 ? 0.399 12.602 14.367 1 96.06 115 LYS A CA 1
ATOM 883 C C . LYS A 1 115 ? 1.085 11.469 15.125 1 96.06 115 LYS A C 1
ATOM 885 O O . LYS A 1 115 ? 0.482 10.844 16 1 96.06 115 LYS A O 1
ATOM 890 N N . GLY A 1 116 ? 2.262 11.133 14.688 1 89.81 116 GLY A N 1
ATOM 891 C CA . GLY A 1 116 ? 3.057 10.172 15.438 1 89.81 116 GLY A CA 1
ATOM 892 C C . GLY A 1 116 ? 3.438 10.656 16.828 1 89.81 116 GLY A C 1
ATOM 893 O O . GLY A 1 116 ? 3.346 11.852 17.109 1 89.81 116 GLY A O 1
ATOM 894 N N . SER A 1 117 ? 3.791 9.734 17.641 1 80.88 117 SER A N 1
ATOM 895 C CA . SER A 1 117 ? 4.016 10.023 19.062 1 80.88 117 SER A CA 1
ATOM 896 C C . SER A 1 117 ? 5.328 10.773 19.266 1 80.88 117 SER A C 1
ATOM 898 O O . SER A 1 117 ? 5.715 11.047 20.406 1 80.88 117 SER A O 1
ATOM 900 N N . ASP A 1 118 ? 5.949 11.078 18.25 1 76.62 118 ASP A N 1
ATOM 901 C CA . ASP A 1 118 ? 7.18 11.844 18.391 1 76.62 118 ASP A CA 1
ATOM 902 C C . ASP A 1 118 ? 6.883 13.305 18.734 1 76.62 118 ASP A C 1
ATOM 904 O O . ASP A 1 118 ? 7.789 14.07 19.062 1 76.62 118 ASP A O 1
ATOM 908 N N . TYR A 1 119 ? 5.602 13.656 18.766 1 71.38 119 TYR A N 1
ATOM 909 C CA . TYR A 1 119 ? 5.219 15.047 19 1 71.38 119 TYR A CA 1
ATOM 910 C C . TYR A 1 119 ? 4.328 15.156 20.234 1 71.38 119 TYR A C 1
ATOM 912 O O . TYR A 1 119 ? 3.494 14.281 20.484 1 71.38 119 TYR A O 1
ATOM 920 N N . THR A 1 120 ? 4.59 16.203 21 1 81.38 120 THR A N 1
ATOM 921 C CA . THR A 1 120 ? 3.572 16.562 21.984 1 81.38 120 THR A CA 1
ATOM 922 C C . THR A 1 120 ? 2.459 17.375 21.328 1 81.38 120 THR A C 1
ATOM 924 O O . THR A 1 120 ? 2.691 18.078 20.344 1 81.38 120 THR A O 1
ATOM 927 N N . ILE A 1 121 ? 1.285 17.266 21.828 1 83.75 121 ILE A N 1
ATOM 928 C CA . ILE A 1 121 ? 0.081 17.828 21.219 1 83.75 121 ILE A CA 1
ATOM 929 C C . ILE A 1 121 ? 0.28 19.328 20.969 1 83.75 121 ILE A C 1
ATOM 931 O O . ILE A 1 121 ? -0.13 19.844 19.938 1 83.75 121 ILE A O 1
ATOM 935 N N . ASP A 1 122 ? 0.928 20.031 21.891 1 83.88 122 ASP A N 1
ATOM 936 C CA . ASP A 1 122 ? 1.099 21.469 21.812 1 83.88 122 ASP A CA 1
ATOM 937 C C . ASP A 1 122 ? 2.027 21.844 20.656 1 83.88 122 ASP A C 1
ATOM 939 O O . ASP A 1 122 ? 2.062 23 20.234 1 83.88 122 ASP A O 1
ATOM 943 N N . LYS A 1 123 ? 2.705 20.875 20.109 1 90.25 123 LYS A N 1
ATOM 944 C CA . LYS A 1 123 ? 3.664 21.141 19.047 1 90.25 123 LYS A CA 1
ATOM 945 C C . LYS A 1 123 ? 3.117 20.688 17.688 1 90.25 123 LYS A C 1
ATOM 947 O O . LYS A 1 123 ? 3.762 20.891 16.656 1 90.25 123 LYS A O 1
ATOM 952 N N . ILE A 1 124 ? 1.928 20.188 17.797 1 94.75 124 ILE A N 1
ATOM 953 C CA . ILE A 1 124 ? 1.325 19.703 16.562 1 94.75 124 ILE A CA 1
ATOM 954 C C . ILE A 1 124 ? 0.66 20.859 15.82 1 94.75 124 ILE A C 1
ATOM 956 O O . ILE A 1 124 ? -0.283 21.469 16.328 1 94.75 124 ILE A O 1
ATOM 960 N N . VAL A 1 125 ? 1.164 21.125 14.609 1 96.38 125 VAL A N 1
ATOM 961 C CA . VAL A 1 125 ? 0.619 22.188 13.781 1 96.38 125 VAL A CA 1
ATOM 962 C C . VAL A 1 125 ? -0.861 21.938 13.516 1 96.38 125 VAL A C 1
ATOM 964 O O . VAL A 1 125 ? -1.241 20.828 13.109 1 96.38 125 VAL A O 1
ATOM 967 N N . GLY A 1 126 ? -1.738 22.969 13.766 1 97.69 126 GLY A N 1
ATOM 968 C CA . GLY A 1 126 ? -3.162 22.875 13.484 1 97.69 126 GLY A CA 1
ATOM 969 C C . GLY A 1 126 ? -3.969 22.375 14.672 1 97.69 126 GLY A C 1
ATOM 970 O O . GLY A 1 126 ? -5.199 22.344 14.625 1 97.69 126 GLY A O 1
ATOM 971 N N . ALA A 1 127 ? -3.275 21.922 15.773 1 97.38 127 ALA A N 1
ATOM 972 C CA . ALA A 1 127 ? -3.953 21.359 16.938 1 97.38 127 ALA A CA 1
ATOM 973 C C . ALA A 1 127 ? -4.945 22.359 17.531 1 97.38 127 ALA A C 1
ATOM 975 O O . ALA A 1 127 ? -6.102 22.016 17.781 1 97.38 127 ALA A O 1
ATOM 976 N N . ASP A 1 128 ? -4.504 23.594 17.734 1 96.69 128 ASP A N 1
ATOM 977 C CA . ASP A 1 128 ? -5.352 24.625 18.328 1 96.69 128 ASP A CA 1
ATOM 978 C C . ASP A 1 128 ? -6.605 24.859 17.484 1 96.69 128 ASP A C 1
ATOM 980 O O . ASP A 1 128 ? -7.711 24.938 18.031 1 96.69 128 ASP A O 1
ATOM 984 N N . PHE A 1 129 ? -6.387 24.969 16.234 1 97.94 129 PHE A N 1
ATOM 985 C CA . PHE A 1 129 ? -7.496 25.219 15.328 1 97.94 129 PHE A CA 1
ATOM 986 C C . PHE A 1 129 ? -8.523 24.094 15.414 1 97.94 129 PHE A C 1
ATOM 988 O O . PHE A 1 129 ? -9.719 24.344 15.547 1 97.94 129 PHE A O 1
ATOM 995 N N . VAL A 1 130 ? -8.047 22.781 15.297 1 98.38 130 VAL A N 1
ATOM 996 C CA . VAL A 1 130 ? -8.938 21.641 15.289 1 98.38 130 VAL A CA 1
ATOM 997 C C . VAL A 1 130 ? -9.727 21.578 16.594 1 98.38 130 VAL A C 1
ATOM 999 O O . VAL A 1 130 ? -10.938 21.344 16.594 1 98.38 130 VAL A O 1
ATOM 1002 N N . ILE A 1 131 ? -9.055 21.828 17.719 1 97.5 131 ILE A N 1
ATOM 1003 C CA . ILE A 1 131 ? -9.695 21.797 19.031 1 97.5 131 ILE A CA 1
ATOM 1004 C C . ILE A 1 131 ? -10.734 22.906 19.125 1 97.5 131 ILE A C 1
ATOM 1006 O O . ILE A 1 131 ? -11.859 22.688 19.578 1 97.5 131 ILE A O 1
ATOM 1010 N N . GLU A 1 132 ? -10.391 24.062 18.625 1 97.62 132 GLU A N 1
ATOM 1011 C CA . GLU A 1 132 ? -11.297 25.203 18.641 1 97.62 132 GLU A CA 1
ATOM 1012 C C . GLU A 1 132 ? -12.555 24.922 17.828 1 97.62 132 GLU A C 1
ATOM 1014 O O . GLU A 1 132 ? -13.641 25.406 18.156 1 97.62 132 GLU A O 1
ATOM 1019 N N . GLN A 1 133 ? -12.43 24.109 16.844 1 97.5 133 GLN A N 1
ATOM 1020 C CA . GLN A 1 133 ? -13.555 23.75 15.977 1 97.5 133 GLN A CA 1
ATOM 1021 C C . GLN A 1 133 ? -14.352 22.594 16.578 1 97.5 133 GLN A C 1
ATOM 1023 O O . GLN A 1 133 ? -15.297 22.109 15.953 1 97.5 133 GLN A O 1
ATOM 1028 N N . GLY A 1 134 ? -13.883 22.109 17.766 1 97.56 134 GLY A N 1
ATOM 1029 C CA . GLY A 1 134 ? -14.609 21.047 18.438 1 97.56 134 GLY A CA 1
ATOM 1030 C C . GLY A 1 134 ? -14.062 19.672 18.156 1 97.56 134 GLY A C 1
ATOM 1031 O O . GLY A 1 134 ? -14.672 18.656 18.531 1 97.56 134 GLY A O 1
ATOM 1032 N N . GLY A 1 135 ? -12.938 19.641 17.422 1 98.19 135 GLY A N 1
ATOM 1033 C CA . GLY A 1 135 ? -12.312 18.375 17.109 1 98.19 135 GLY A CA 1
ATOM 1034 C C . GLY A 1 135 ? -11.328 17.906 18.172 1 98.19 135 GLY A C 1
ATOM 1035 O O . GLY A 1 135 ? -11.297 18.453 19.266 1 98.19 135 GLY A O 1
ATOM 1036 N N . SER A 1 136 ? -10.625 16.828 17.859 1 98.06 136 SER A N 1
ATOM 1037 C CA . SER A 1 136 ? -9.648 16.266 18.797 1 98.06 136 SER A CA 1
ATOM 1038 C C . SER A 1 136 ? -8.297 16.047 18.109 1 98.06 136 SER A C 1
ATOM 1040 O O . SER A 1 136 ? -8.227 15.977 16.875 1 98.06 136 SER A O 1
ATOM 1042 N N . VAL A 1 137 ? -7.227 15.984 18.953 1 97.69 137 VAL A N 1
ATOM 1043 C CA . VAL A 1 137 ? -5.863 15.719 18.516 1 97.69 137 VAL A CA 1
ATOM 1044 C C . VAL A 1 137 ? -5.316 14.492 19.219 1 97.69 137 VAL A C 1
ATOM 1046 O O . VAL A 1 137 ? -5.41 14.383 20.453 1 97.69 137 VAL A O 1
ATOM 1049 N N . LYS A 1 138 ? -4.844 13.547 18.438 1 96.5 138 LYS A N 1
ATOM 1050 C CA . LYS A 1 138 ? -4.352 12.289 18.984 1 96.5 138 LYS A CA 1
ATOM 1051 C C . LYS A 1 138 ? -2.949 11.977 18.469 1 96.5 138 LYS A C 1
ATOM 1053 O O . LYS A 1 138 ? -2.566 12.414 17.391 1 96.5 138 LYS A O 1
ATOM 1058 N N . THR A 1 139 ? -2.223 11.234 19.297 1 94.88 139 THR A N 1
ATOM 1059 C CA . THR A 1 139 ? -0.931 10.703 18.859 1 94.88 139 THR A CA 1
ATOM 1060 C C . THR A 1 139 ? -0.952 9.18 18.844 1 94.88 139 THR A C 1
ATOM 1062 O O . THR A 1 139 ? -1.615 8.547 19.656 1 94.88 139 THR A O 1
ATOM 1065 N N . ILE A 1 140 ? -0.306 8.609 17.891 1 93 140 ILE A N 1
ATOM 1066 C CA . ILE A 1 140 ? -0.229 7.16 17.734 1 93 140 ILE A CA 1
ATOM 1067 C C . ILE A 1 140 ? 1.226 6.707 17.828 1 93 140 ILE A C 1
ATOM 1069 O O . ILE A 1 140 ? 2.111 7.309 17.219 1 93 140 ILE A O 1
ATOM 1073 N N . ASP A 1 141 ? 1.469 5.652 18.531 1 86.62 141 ASP A N 1
ATOM 1074 C CA . ASP A 1 141 ? 2.809 5.082 18.625 1 86.62 141 ASP A CA 1
ATOM 1075 C C . ASP A 1 141 ? 3.211 4.402 17.328 1 86.62 141 ASP A C 1
ATOM 1077 O O . ASP A 1 141 ? 2.41 3.688 16.719 1 86.62 141 ASP A O 1
ATOM 1081 N N . LEU A 1 142 ? 4.363 4.738 16.891 1 76.75 142 LEU A N 1
ATOM 1082 C CA . LEU A 1 142 ? 4.895 4.117 15.68 1 76.75 142 LEU A CA 1
ATOM 1083 C C . LEU A 1 142 ? 5.547 2.775 16 1 76.75 142 LEU A C 1
ATOM 1085 O O . LEU A 1 142 ? 6.09 2.588 17.094 1 76.75 142 LEU A O 1
ATOM 1089 N N . VAL A 1 143 ? 5.246 1.746 15.195 1 74.69 143 VAL A N 1
ATOM 1090 C CA . VAL A 1 143 ? 5.895 0.447 15.336 1 74.69 143 VAL A CA 1
ATOM 1091 C C . VAL A 1 143 ? 7.379 0.569 14.984 1 74.69 143 VAL A C 1
ATOM 1093 O O . VAL A 1 143 ? 7.734 1.165 13.969 1 74.69 143 VAL A O 1
ATOM 1096 N N . ASN A 1 144 ? 8.219 0.09 15.883 1 71.12 144 ASN A N 1
ATOM 1097 C CA . ASN A 1 144 ? 9.664 0.137 15.695 1 71.12 144 ASN A CA 1
ATOM 1098 C C . ASN A 1 144 ? 10.141 -0.932 14.719 1 71.12 144 ASN A C 1
ATOM 1100 O O . ASN A 1 144 ? 9.445 -1.928 14.492 1 71.12 144 ASN A O 1
ATOM 1104 N N . GLY A 1 145 ? 11.234 -0.734 14.086 1 73.88 145 GLY A N 1
ATOM 1105 C CA . GLY A 1 145 ? 11.93 -1.766 13.336 1 73.88 145 GLY A CA 1
ATOM 1106 C C . GLY A 1 145 ? 11.68 -1.677 11.836 1 73.88 145 GLY A C 1
ATOM 1107 O O . GLY A 1 145 ? 12.375 -2.326 11.047 1 73.88 145 GLY A O 1
ATOM 1108 N N . TYR A 1 146 ? 10.695 -0.931 11.461 1 76.19 146 TYR A N 1
ATOM 1109 C CA . TYR A 1 146 ? 10.453 -0.766 10.031 1 76.19 146 TYR A CA 1
ATOM 1110 C C . TYR A 1 146 ? 10.508 0.705 9.633 1 76.19 146 TYR A C 1
ATOM 1112 O O . TYR A 1 146 ? 9.68 1.505 10.07 1 76.19 146 TYR A O 1
ATOM 1120 N N . SER A 1 147 ? 11.617 1.089 9.07 1 72.56 147 SER A N 1
ATOM 1121 C CA . SER A 1 147 ? 11.781 2.486 8.68 1 72.56 147 SER A CA 1
ATOM 1122 C C . SER A 1 147 ? 12.469 2.604 7.328 1 72.56 147 SER A C 1
ATOM 1124 O O . SER A 1 147 ? 13.078 1.644 6.848 1 72.56 147 SER A O 1
ATOM 1126 N N . THR A 1 148 ? 12.305 3.729 6.727 1 74.25 148 THR A N 1
ATOM 1127 C CA . THR A 1 148 ? 13 4.027 5.477 1 74.25 148 THR A CA 1
ATOM 1128 C C . THR A 1 148 ? 14.508 3.898 5.652 1 74.25 148 THR A C 1
ATOM 1130 O O . THR A 1 148 ? 15.188 3.326 4.797 1 74.25 148 THR A O 1
ATOM 1133 N N . THR A 1 149 ? 14.945 4.422 6.758 1 71.69 149 THR A N 1
ATOM 1134 C CA . THR A 1 149 ? 16.359 4.344 7.059 1 71.69 149 THR A CA 1
ATOM 1135 C C . THR A 1 149 ? 16.828 2.891 7.121 1 71.69 149 THR A C 1
ATOM 1137 O O . THR A 1 149 ? 17.906 2.551 6.613 1 71.69 149 THR A O 1
ATOM 1140 N N . GLY A 1 150 ? 15.992 2.074 7.75 1 74.12 150 GLY A N 1
ATOM 1141 C CA . GLY A 1 150 ? 16.312 0.66 7.812 1 74.12 150 GLY A CA 1
ATOM 1142 C C . GLY A 1 150 ? 16.453 0.014 6.445 1 74.12 150 GLY A C 1
ATOM 1143 O O . GLY A 1 150 ? 17.359 -0.782 6.215 1 74.12 150 GLY A O 1
ATOM 1144 N N . ILE A 1 151 ? 15.562 0.438 5.574 1 76.5 151 ILE A N 1
ATOM 1145 C CA . ILE A 1 151 ? 15.57 -0.101 4.219 1 76.5 151 ILE A CA 1
ATOM 1146 C C . ILE A 1 151 ? 16.812 0.382 3.479 1 76.5 151 ILE A C 1
ATOM 1148 O O . ILE A 1 151 ? 17.5 -0.407 2.826 1 76.5 151 ILE A O 1
ATOM 1152 N N . ILE A 1 152 ? 17.062 1.596 3.686 1 75.75 152 ILE A N 1
ATOM 1153 C CA . ILE A 1 152 ? 18.219 2.213 3.041 1 75.75 152 ILE A CA 1
ATOM 1154 C C . ILE A 1 152 ? 19.5 1.552 3.537 1 75.75 152 ILE A C 1
ATOM 1156 O O . ILE A 1 152 ? 20.406 1.243 2.744 1 75.75 152 ILE A O 1
ATOM 1160 N N . ASP A 1 153 ? 19.594 1.364 4.832 1 78.94 153 ASP A N 1
ATOM 1161 C CA . ASP A 1 153 ? 20.766 0.746 5.43 1 78.94 153 ASP A CA 1
ATOM 1162 C C . ASP A 1 153 ? 20.969 -0.672 4.902 1 78.94 153 ASP A C 1
ATOM 1164 O O . ASP A 1 153 ? 22.109 -1.085 4.637 1 78.94 153 ASP A O 1
ATOM 1168 N N . LYS A 1 154 ? 19.953 -1.34 4.723 1 78.12 154 LYS A N 1
ATOM 1169 C CA . LYS A 1 154 ? 20.031 -2.699 4.199 1 78.12 154 LYS A CA 1
ATOM 1170 C C . LYS A 1 154 ? 20.5 -2.703 2.75 1 78.12 154 LYS A C 1
ATOM 1172 O O . LYS A 1 154 ? 21.297 -3.566 2.352 1 78.12 154 LYS A O 1
ATOM 1177 N N . ILE A 1 155 ? 20.016 -1.762 2.053 1 76.38 155 ILE A N 1
ATOM 1178 C CA . ILE A 1 155 ? 20.422 -1.641 0.653 1 76.38 155 ILE A CA 1
ATOM 1179 C C . ILE A 1 155 ? 21.906 -1.358 0.562 1 76.38 155 ILE A C 1
ATOM 1181 O O . ILE A 1 155 ? 22.625 -1.967 -0.247 1 76.38 155 ILE A O 1
ATOM 1185 N N . LYS A 1 156 ? 22.344 -0.503 1.442 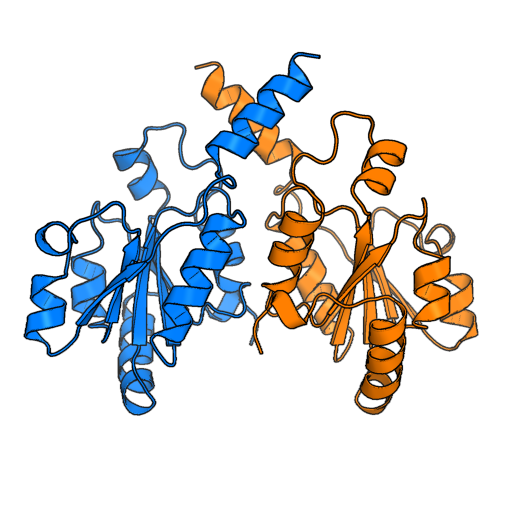1 75.31 156 LYS A N 1
ATOM 1186 C CA . LYS A 1 156 ? 23.766 -0.151 1.474 1 75.31 156 LYS A CA 1
ATOM 1187 C C . LYS A 1 156 ? 24.625 -1.362 1.819 1 75.31 156 LYS A C 1
ATOM 1189 O O . LYS A 1 156 ? 25.703 -1.55 1.248 1 75.31 156 LYS A O 1
ATOM 1194 N N . HIS A 1 157 ? 24.188 -2.088 2.732 1 75.5 157 HIS A N 1
ATOM 1195 C CA . HIS A 1 157 ? 24.938 -3.254 3.186 1 75.5 157 HIS A CA 1
ATOM 1196 C C . HIS A 1 157 ? 24.953 -4.34 2.113 1 75.5 157 HIS A C 1
ATOM 1198 O O . HIS A 1 157 ? 25.969 -5.035 1.956 1 75.5 157 HIS A O 1
ATOM 1204 N N . SER A 1 158 ? 23.875 -4.512 1.39 1 66.44 158 SER A N 1
ATOM 1205 C CA . SER A 1 158 ? 23.797 -5.531 0.351 1 66.44 158 SER A CA 1
ATOM 1206 C C . SER A 1 158 ? 24.688 -5.191 -0.838 1 66.44 158 SER A C 1
ATOM 1208 O O . SER A 1 158 ? 25.172 -6.086 -1.53 1 66.44 158 SER A O 1
ATOM 1210 N N . LEU A 1 159 ? 24.812 -3.914 -1.095 1 63.88 159 LEU A N 1
ATOM 1211 C CA . LEU A 1 159 ? 25.641 -3.451 -2.203 1 63.88 159 LEU A CA 1
ATOM 1212 C C . LEU A 1 159 ? 27.109 -3.557 -1.858 1 63.88 159 LEU A C 1
ATOM 1214 O O . LEU A 1 159 ? 27.953 -3.693 -2.75 1 63.88 159 LEU A O 1
ATOM 1218 N N . ASN A 1 160 ? 27.422 -3.355 -0.622 1 57.25 160 ASN A N 1
ATOM 1219 C CA . ASN A 1 160 ? 28.828 -3.393 -0.216 1 57.25 160 ASN A CA 1
ATOM 1220 C C . ASN A 1 160 ? 29.344 -4.824 -0.113 1 57.25 160 ASN A C 1
ATOM 1222 O O . ASN A 1 160 ? 30.531 -5.043 0.127 1 57.25 160 ASN A O 1
ATOM 1226 N N . GLN A 1 161 ? 28.531 -5.871 -0.372 1 50.69 161 GLN A N 1
ATOM 1227 C CA . GLN A 1 161 ? 29.047 -7.234 -0.399 1 50.69 161 GLN A CA 1
ATOM 1228 C C . GLN A 1 161 ? 29.203 -7.738 -1.832 1 50.69 161 GLN A C 1
ATOM 1230 O O . GLN A 1 161 ? 28.391 -7.395 -2.703 1 50.69 161 GLN A O 1
ATOM 1235 N N . MET B 1 1 ? -12.547 -5.363 8.531 1 44.81 1 MET B N 1
ATOM 1236 C CA . MET B 1 1 ? -11.578 -6.402 8.859 1 44.81 1 MET B CA 1
ATOM 1237 C C . MET B 1 1 ? -10.156 -5.855 8.82 1 44.81 1 MET B C 1
ATOM 1239 O O . MET B 1 1 ? -9.82 -5.047 7.957 1 44.81 1 MET B O 1
ATOM 1243 N N . ALA B 1 2 ? -9.469 -6.098 9.82 1 58.81 2 ALA B N 1
ATOM 1244 C CA . ALA B 1 2 ? -8.086 -5.641 9.875 1 58.81 2 ALA B CA 1
ATOM 1245 C C . ALA B 1 2 ? -7.285 -6.164 8.688 1 58.81 2 ALA B C 1
ATOM 1247 O O . ALA B 1 2 ? -7.453 -7.312 8.281 1 58.81 2 ALA B O 1
ATOM 1248 N N . HIS B 1 3 ? -6.68 -5.379 7.984 1 74.44 3 HIS B N 1
ATOM 1249 C CA . HIS B 1 3 ? -5.957 -5.73 6.77 1 74.44 3 HIS B CA 1
ATOM 1250 C C . HIS B 1 3 ? -5.074 -6.957 6.988 1 74.44 3 HIS B C 1
ATOM 1252 O O . HIS B 1 3 ? -4.832 -7.727 6.055 1 74.44 3 HIS B O 1
ATOM 1258 N N . ALA B 1 4 ? -4.754 -7.23 8.273 1 78.31 4 ALA B N 1
ATOM 1259 C CA . ALA B 1 4 ? -3.971 -8.414 8.625 1 78.31 4 ALA B CA 1
ATOM 1260 C C . ALA B 1 4 ? -4.781 -9.688 8.414 1 78.31 4 ALA B C 1
ATOM 1262 O O . ALA B 1 4 ? -4.215 -10.766 8.203 1 78.31 4 ALA B O 1
ATOM 1263 N N . ASP B 1 5 ? -6.059 -9.492 8.328 1 87.12 5 ASP B N 1
ATOM 1264 C CA . ASP B 1 5 ? -6.938 -10.648 8.164 1 87.12 5 ASP B CA 1
ATOM 1265 C C . ASP B 1 5 ? -6.887 -11.188 6.734 1 87.12 5 ASP B C 1
ATOM 1267 O O . ASP B 1 5 ? -7.352 -12.289 6.461 1 87.12 5 ASP B O 1
ATOM 1271 N N . LYS B 1 6 ? -6.203 -10.477 5.906 1 96.81 6 LYS B N 1
ATOM 1272 C CA . LYS B 1 6 ? -6.109 -10.891 4.512 1 96.81 6 LYS B CA 1
ATOM 1273 C C . LYS B 1 6 ? -4.984 -11.906 4.316 1 96.81 6 LYS B C 1
ATOM 1275 O O . LYS B 1 6 ? -4.898 -12.555 3.273 1 96.81 6 LYS B O 1
ATOM 1280 N N . ILE B 1 7 ? -4.059 -12 5.281 1 98.31 7 ILE B N 1
ATOM 1281 C CA . ILE B 1 7 ? -2.971 -12.977 5.207 1 98.31 7 ILE B CA 1
ATOM 1282 C C . ILE B 1 7 ? -3.449 -14.328 5.719 1 98.31 7 ILE B C 1
ATOM 1284 O O . ILE B 1 7 ? -3.732 -14.484 6.91 1 98.31 7 ILE B O 1
ATOM 1288 N N . VAL B 1 8 ? -3.549 -15.305 4.867 1 98.56 8 VAL B N 1
ATOM 1289 C CA . VAL B 1 8 ? -4.191 -16.562 5.223 1 98.56 8 VAL B CA 1
ATOM 1290 C C . VAL B 1 8 ? -3.285 -17.734 4.828 1 98.56 8 VAL B C 1
ATOM 1292 O O . VAL B 1 8 ? -2.357 -17.562 4.035 1 98.56 8 VAL B O 1
ATOM 1295 N N . THR B 1 9 ? -3.537 -18.859 5.402 1 98.06 9 THR B N 1
ATOM 1296 C CA . THR B 1 9 ? -2.826 -20.078 5.027 1 98.06 9 THR B CA 1
ATOM 1297 C C . THR B 1 9 ? -3.301 -20.594 3.666 1 98.06 9 THR B C 1
ATOM 1299 O O . THR B 1 9 ? -4.316 -20.125 3.146 1 98.06 9 THR B O 1
ATOM 1302 N N . VAL B 1 10 ? -2.549 -21.516 3.143 1 98.56 10 VAL B N 1
ATOM 1303 C CA . VAL B 1 10 ? -2.924 -22.109 1.869 1 98.56 10 VAL B CA 1
ATOM 1304 C C . VAL B 1 10 ? -4.309 -22.75 1.983 1 98.56 10 VAL B C 1
ATOM 1306 O O . VAL B 1 10 ? -5.16 -22.562 1.111 1 98.56 10 VAL B O 1
ATOM 1309 N N . ALA B 1 11 ? -4.547 -23.453 3.012 1 98.31 11 ALA B N 1
ATOM 1310 C CA . ALA B 1 11 ? -5.824 -24.141 3.217 1 98.31 11 ALA B CA 1
ATOM 1311 C C . ALA B 1 11 ? -6.969 -23.141 3.324 1 98.31 11 ALA B C 1
ATOM 1313 O O . ALA B 1 11 ? -8.031 -23.328 2.723 1 98.31 11 ALA B O 1
ATOM 1314 N N . GLU B 1 12 ? -6.805 -22.109 4.125 1 98.31 12 GLU B N 1
ATOM 1315 C CA . GLU B 1 12 ? -7.816 -21.062 4.254 1 98.31 12 GLU B CA 1
ATOM 1316 C C . GLU B 1 12 ? -8.062 -20.359 2.918 1 98.31 12 GLU B C 1
ATOM 1318 O O . GLU B 1 12 ? -9.211 -20.094 2.561 1 98.31 12 GLU B O 1
ATOM 1323 N N . GLY B 1 13 ? -6.938 -20.094 2.215 1 98.44 13 GLY B N 1
ATOM 1324 C CA . GLY B 1 13 ? -7.043 -19.453 0.91 1 98.44 13 GLY B CA 1
ATOM 1325 C C . GLY B 1 13 ? -7.82 -20.281 -0.095 1 98.44 13 GLY B C 1
ATOM 1326 O O . GLY B 1 13 ? -8.633 -19.75 -0.852 1 98.44 13 GLY B O 1
ATOM 1327 N N . ALA B 1 14 ? -7.547 -21.547 -0.08 1 98.62 14 ALA B N 1
ATOM 1328 C CA . ALA B 1 14 ? -8.258 -22.438 -0.99 1 98.62 14 ALA B CA 1
ATOM 1329 C C . ALA B 1 14 ? -9.766 -22.391 -0.735 1 98.62 14 ALA B C 1
ATOM 1331 O O . ALA B 1 14 ? -10.562 -22.344 -1.678 1 98.62 14 ALA B O 1
ATOM 1332 N N . LYS B 1 15 ? -10.125 -22.375 0.505 1 98.44 15 LYS B N 1
ATOM 1333 C CA . LYS B 1 15 ? -11.539 -22.297 0.867 1 98.44 15 LYS B CA 1
ATOM 1334 C C . LYS B 1 15 ? -12.141 -20.969 0.438 1 98.44 15 LYS B C 1
ATOM 1336 O O . LYS B 1 15 ? -13.266 -20.922 -0.073 1 98.44 15 LYS B O 1
ATOM 1341 N N . LEU B 1 16 ? -11.453 -19.938 0.682 1 98.25 16 LEU B N 1
ATOM 1342 C CA . LEU B 1 16 ? -11.93 -18.609 0.299 1 98.25 16 LEU B CA 1
ATOM 1343 C C . LEU B 1 16 ? -12.133 -18.516 -1.21 1 98.25 16 LEU B C 1
ATOM 1345 O O . LEU B 1 16 ? -13.156 -18.016 -1.673 1 98.25 16 LEU B O 1
ATOM 1349 N N . VAL B 1 17 ? -11.141 -19 -1.935 1 98.62 17 VAL B N 1
ATOM 1350 C CA . VAL B 1 17 ? -11.211 -18.922 -3.391 1 98.62 17 VAL B CA 1
ATOM 1351 C C . VAL B 1 17 ? -12.422 -19.703 -3.889 1 98.62 17 VAL B C 1
ATOM 1353 O O . VAL B 1 17 ? -13.148 -19.234 -4.766 1 98.62 17 VAL B O 1
ATOM 1356 N N . GLU B 1 18 ? -12.586 -20.875 -3.373 1 98.25 18 GLU B N 1
ATOM 1357 C CA . GLU B 1 18 ? -13.75 -21.672 -3.744 1 98.25 18 GLU B CA 1
ATOM 1358 C C . GLU B 1 18 ? -15.047 -20.891 -3.539 1 98.25 18 GLU B C 1
ATOM 1360 O O . GLU B 1 18 ? -15.922 -20.906 -4.402 1 98.25 18 GLU B O 1
ATOM 1365 N N . LYS B 1 19 ? -15.172 -20.281 -2.443 1 98.38 19 LYS B N 1
ATOM 1366 C CA . LYS B 1 19 ? -16.359 -19.484 -2.141 1 98.38 19 LYS B CA 1
ATOM 1367 C C . LYS B 1 19 ? -16.484 -18.297 -3.088 1 98.38 19 LYS B C 1
ATOM 1369 O O . LYS B 1 19 ? -17.562 -18.016 -3.611 1 98.38 19 LYS B O 1
ATOM 1374 N N . TRP B 1 20 ? -15.352 -17.625 -3.326 1 98.44 20 TRP B N 1
ATOM 1375 C CA . TRP B 1 20 ? -15.344 -16.391 -4.109 1 98.44 20 TRP B CA 1
ATOM 1376 C C . TRP B 1 20 ? -15.656 -16.672 -5.574 1 98.44 20 TRP B C 1
ATOM 1378 O O . TRP B 1 20 ? -16.234 -15.836 -6.266 1 98.44 20 TRP B O 1
ATOM 1388 N N . LYS B 1 21 ? -15.273 -17.859 -6.016 1 97.88 21 LYS B N 1
ATOM 1389 C CA . LYS B 1 21 ? -15.508 -18.219 -7.41 1 97.88 21 LYS B CA 1
ATOM 1390 C C . LYS B 1 21 ? -17 -18.266 -7.723 1 97.88 21 LYS B C 1
ATOM 1392 O O . LYS B 1 21 ? -17.406 -18.219 -8.883 1 97.88 21 LYS B O 1
ATOM 1397 N N . GLN B 1 22 ? -17.797 -18.375 -6.68 1 97.31 22 GLN B N 1
ATOM 1398 C CA . GLN B 1 22 ? -19.234 -18.344 -6.852 1 97.31 22 GLN B CA 1
ATOM 1399 C C . GLN B 1 22 ? -19.734 -16.922 -7.105 1 97.31 22 GLN B C 1
ATOM 1401 O O . GLN B 1 22 ? -20.844 -16.734 -7.605 1 97.31 22 GLN B O 1
ATOM 1406 N N . GLU B 1 23 ? -18.953 -16.031 -6.766 1 97.06 23 GLU B N 1
ATOM 1407 C CA . GLU B 1 23 ? -19.375 -14.641 -6.824 1 97.06 23 GLU B CA 1
ATOM 1408 C C . GLU B 1 23 ? -18.719 -13.922 -8.008 1 97.06 23 GLU B C 1
ATOM 1410 O O . GLU B 1 23 ? -19.141 -12.828 -8.375 1 97.06 23 GLU B O 1
ATOM 1415 N N . GLY B 1 24 ? -17.688 -14.516 -8.602 1 97.69 24 GLY B N 1
ATOM 1416 C CA . GLY B 1 24 ? -16.953 -13.914 -9.695 1 97.69 24 GLY B CA 1
ATOM 1417 C C . GLY B 1 24 ? -15.57 -14.531 -9.883 1 97.69 24 GLY B C 1
ATOM 1418 O O . GLY B 1 24 ? -15.141 -15.352 -9.078 1 97.69 24 GLY B O 1
ATOM 1419 N N . GLU B 1 25 ? -14.891 -14.086 -10.859 1 98.56 25 GLU B N 1
ATOM 1420 C CA . GLU B 1 25 ? -13.586 -14.664 -11.164 1 98.56 25 GLU B CA 1
ATOM 1421 C C . GLU B 1 25 ? -12.555 -14.289 -10.109 1 98.56 25 GLU B C 1
ATOM 1423 O O . GLU B 1 25 ? -12.484 -13.133 -9.68 1 98.56 25 GLU B O 1
ATOM 1428 N N . VAL B 1 26 ? -11.836 -15.227 -9.695 1 98.88 26 VAL B N 1
ATOM 1429 C CA . VAL B 1 26 ? -10.742 -15.008 -8.758 1 98.88 26 VAL B CA 1
ATOM 1430 C C . VAL B 1 26 ? -9.414 -14.953 -9.516 1 98.88 26 VAL B C 1
ATOM 1432 O O . VAL B 1 26 ? -9.055 -15.898 -10.211 1 98.88 26 VAL B O 1
ATOM 1435 N N . VAL B 1 27 ? -8.758 -13.836 -9.414 1 98.94 27 VAL B N 1
ATOM 1436 C CA . VAL B 1 27 ? -7.484 -13.578 -10.086 1 98.94 27 VAL B CA 1
ATOM 1437 C C . VAL B 1 27 ? -6.328 -13.93 -9.148 1 98.94 27 VAL B C 1
ATOM 1439 O O . VAL B 1 27 ? -6.398 -13.672 -7.945 1 98.94 27 VAL B O 1
ATOM 1442 N N . PHE B 1 28 ? -5.285 -14.508 -9.727 1 98.88 28 PHE B N 1
ATOM 1443 C CA . PHE B 1 28 ? -4.09 -14.852 -8.969 1 98.88 28 PHE B CA 1
ATOM 1444 C C . PHE B 1 28 ? -2.84 -14.305 -9.648 1 98.88 28 PHE B C 1
ATOM 1446 O O . PHE B 1 28 ? -2.711 -14.375 -10.867 1 98.88 28 PHE B O 1
ATOM 1453 N N . THR B 1 29 ? -2.041 -13.758 -8.883 1 98.62 29 THR B N 1
ATOM 1454 C CA . THR B 1 29 ? -0.669 -13.453 -9.273 1 98.62 29 THR B CA 1
ATOM 1455 C C . THR B 1 29 ? 0.291 -13.695 -8.109 1 98.62 29 THR B C 1
ATOM 1457 O O . THR B 1 29 ? -0.137 -14.023 -7.004 1 98.62 29 THR B O 1
ATOM 1460 N N . ASN B 1 30 ? 1.546 -13.664 -8.359 1 98.19 30 ASN B N 1
ATOM 1461 C CA . ASN B 1 30 ? 2.527 -13.922 -7.312 1 98.19 30 ASN B CA 1
ATOM 1462 C C . ASN B 1 30 ? 3.812 -13.133 -7.543 1 98.19 30 ASN B C 1
ATOM 1464 O O . ASN B 1 30 ? 4.039 -12.609 -8.633 1 98.19 30 ASN B O 1
ATOM 1468 N N . GLY B 1 31 ? 4.574 -13.062 -6.512 1 96.31 31 GLY B N 1
ATOM 1469 C CA . GLY B 1 31 ? 5.875 -12.422 -6.625 1 96.31 31 GLY B CA 1
ATOM 1470 C C . GLY B 1 31 ? 6.574 -12.242 -5.293 1 96.31 31 GLY B C 1
ATOM 1471 O O . GLY B 1 31 ? 6.09 -12.719 -4.266 1 96.31 31 GLY B O 1
ATOM 1472 N N . CYS B 1 32 ? 7.719 -11.602 -5.305 1 95.5 32 CYS B N 1
ATOM 1473 C CA . CYS B 1 32 ? 8.523 -11.328 -4.121 1 95.5 32 CYS B CA 1
ATOM 1474 C C . CYS B 1 32 ? 8.039 -10.07 -3.41 1 95.5 32 CYS B C 1
ATOM 1476 O O . CYS B 1 32 ? 7.965 -10.039 -2.182 1 95.5 32 CYS B O 1
ATOM 1478 N N . PHE B 1 33 ? 7.809 -9.023 -4.195 1 94.88 33 PHE B N 1
ATOM 1479 C CA . PHE B 1 33 ? 7.305 -7.742 -3.717 1 94.88 33 PHE B CA 1
ATOM 1480 C C . PHE B 1 33 ? 8.148 -7.227 -2.559 1 94.88 33 PHE B C 1
ATOM 1482 O O . PHE B 1 33 ? 7.613 -6.863 -1.509 1 94.88 33 PHE B O 1
ATOM 1489 N N . ASP B 1 34 ? 9.445 -7.191 -2.809 1 92.12 34 ASP B N 1
ATOM 1490 C CA . ASP B 1 34 ? 10.414 -6.805 -1.786 1 92.12 34 ASP B CA 1
ATOM 1491 C C . ASP B 1 34 ? 10.195 -5.355 -1.348 1 92.12 34 ASP B C 1
ATOM 1493 O O . ASP B 1 34 ? 10.109 -5.07 -0.151 1 92.12 34 ASP B O 1
ATOM 1497 N N . ILE B 1 35 ? 10.133 -4.461 -2.242 1 90.12 35 ILE B N 1
ATOM 1498 C CA . ILE B 1 35 ? 9.766 -3.066 -2.033 1 90.12 35 ILE B CA 1
ATOM 1499 C C . ILE B 1 35 ? 8.672 -2.668 -3.021 1 90.12 35 ILE B C 1
ATOM 1501 O O . ILE B 1 35 ? 8.891 -2.65 -4.234 1 90.12 35 ILE B O 1
ATOM 1505 N N . LEU B 1 36 ? 7.527 -2.355 -2.494 1 93.25 36 LEU B N 1
ATOM 1506 C CA . LEU B 1 36 ? 6.43 -1.941 -3.363 1 93.25 36 LEU B CA 1
ATOM 1507 C C . LEU B 1 36 ? 6.719 -0.581 -3.99 1 93.25 36 LEU B C 1
ATOM 1509 O O . LEU B 1 36 ? 7.246 0.314 -3.326 1 93.25 36 LEU B O 1
ATOM 1513 N N . HIS B 1 37 ? 6.359 -0.43 -5.191 1 90.69 37 HIS B N 1
ATOM 1514 C CA . HIS B 1 37 ? 6.469 0.823 -5.934 1 90.69 37 HIS B CA 1
ATOM 1515 C C . HIS B 1 37 ? 5.285 1.008 -6.879 1 90.69 37 HIS B C 1
ATOM 1517 O O . HIS B 1 37 ? 4.434 0.122 -6.996 1 90.69 37 HIS B O 1
ATOM 1523 N N . LEU B 1 38 ? 5.266 2.088 -7.539 1 92.12 38 LEU B N 1
ATOM 1524 C CA . LEU B 1 38 ? 4.113 2.461 -8.352 1 92.12 38 LEU B CA 1
ATOM 1525 C C . LEU B 1 38 ? 3.854 1.425 -9.438 1 92.12 38 LEU B C 1
ATOM 1527 O O . LEU B 1 38 ? 2.701 1.148 -9.773 1 92.12 38 LEU B O 1
ATOM 1531 N N . GLY B 1 39 ? 4.898 0.861 -10.023 1 91.5 39 GLY B N 1
ATOM 1532 C CA . GLY B 1 39 ? 4.734 -0.201 -11.008 1 91.5 39 GLY B CA 1
ATOM 1533 C C . GLY B 1 39 ? 3.953 -1.388 -10.469 1 91.5 39 GLY B C 1
ATOM 1534 O O . GLY B 1 39 ? 3.105 -1.945 -11.172 1 91.5 39 GLY B O 1
ATOM 1535 N N . HIS B 1 40 ? 4.277 -1.8 -9.25 1 94.19 40 HIS B N 1
ATOM 1536 C CA . HIS B 1 40 ? 3.537 -2.883 -8.609 1 94.19 40 HIS B CA 1
ATOM 1537 C C . HIS B 1 40 ? 2.064 -2.521 -8.453 1 94.19 40 HIS B C 1
ATOM 1539 O O . HIS B 1 40 ? 1.187 -3.336 -8.75 1 94.19 40 HIS B O 1
ATOM 1545 N N . ILE B 1 41 ? 1.789 -1.306 -7.973 1 95 41 ILE B N 1
ATOM 1546 C CA . ILE B 1 41 ? 0.418 -0.863 -7.742 1 95 41 ILE B CA 1
ATOM 1547 C C . ILE B 1 41 ? -0.366 -0.908 -9.055 1 95 41 ILE B C 1
ATOM 1549 O O . ILE B 1 41 ? -1.464 -1.467 -9.109 1 95 41 ILE B O 1
ATOM 1553 N N . ASP B 1 42 ? 0.212 -0.323 -10.039 1 94 42 ASP B N 1
ATOM 1554 C CA . ASP B 1 42 ? -0.438 -0.319 -11.352 1 94 42 ASP B CA 1
ATOM 1555 C C . ASP B 1 42 ? -0.731 -1.74 -11.82 1 94 42 ASP B C 1
ATOM 1557 O O . ASP B 1 42 ? -1.848 -2.039 -12.25 1 94 42 ASP B O 1
ATOM 1561 N N . TYR B 1 43 ? 0.232 -2.594 -11.734 1 94.56 43 TYR B N 1
ATOM 1562 C CA . TYR B 1 43 ? 0.122 -3.992 -12.133 1 94.56 43 TYR B CA 1
ATOM 1563 C C . TYR B 1 43 ? -0.988 -4.695 -11.359 1 94.56 43 TYR B C 1
ATOM 1565 O O . TYR B 1 43 ? -1.856 -5.336 -11.953 1 94.56 43 TYR B O 1
ATOM 1573 N N . LEU B 1 44 ? -1.013 -4.57 -10.039 1 97.12 44 LEU B N 1
ATOM 1574 C CA . LEU B 1 44 ? -1.962 -5.273 -9.188 1 97.12 44 LEU B CA 1
ATOM 1575 C C . LEU B 1 44 ? -3.375 -4.738 -9.391 1 97.12 44 LEU B C 1
ATOM 1577 O O . LEU B 1 44 ? -4.344 -5.504 -9.367 1 97.12 44 LEU B O 1
ATOM 1581 N N . GLU B 1 45 ? -3.514 -3.471 -9.586 1 96.88 45 GLU B N 1
ATOM 1582 C CA . GLU B 1 45 ? -4.828 -2.893 -9.852 1 96.88 45 GLU B CA 1
ATOM 1583 C C . GLU B 1 45 ? -5.395 -3.391 -11.172 1 96.88 45 GLU B C 1
ATOM 1585 O O . GLU B 1 45 ? -6.578 -3.725 -11.266 1 96.88 45 GLU B O 1
ATOM 1590 N N . LYS B 1 46 ? -4.527 -3.373 -12.18 1 96.75 46 LYS B N 1
ATOM 1591 C CA . LYS B 1 46 ? -4.961 -3.908 -13.461 1 96.75 46 LYS B CA 1
ATOM 1592 C C . LYS B 1 46 ? -5.34 -5.383 -13.344 1 96.75 46 LYS B C 1
ATOM 1594 O O . LYS B 1 46 ? -6.328 -5.82 -13.938 1 96.75 46 LYS B O 1
ATOM 1599 N N . ALA B 1 47 ? -4.523 -6.145 -12.586 1 97.69 47 ALA B N 1
ATOM 1600 C CA . ALA B 1 47 ? -4.84 -7.551 -12.359 1 97.69 47 ALA B CA 1
ATOM 1601 C C . ALA B 1 47 ? -6.211 -7.711 -11.703 1 97.69 47 ALA B C 1
ATOM 1603 O O . ALA B 1 47 ? -7.027 -8.523 -12.148 1 97.69 47 ALA B O 1
ATOM 1604 N N . LYS B 1 48 ? -6.484 -6.949 -10.672 1 98 48 LYS B N 1
ATOM 1605 C CA . LYS B 1 48 ? -7.75 -7.004 -9.953 1 98 48 LYS B CA 1
ATOM 1606 C C . LYS B 1 48 ? -8.93 -6.727 -10.891 1 98 48 LYS B C 1
ATOM 1608 O O . LYS B 1 48 ? -10 -7.309 -10.734 1 98 48 LYS B O 1
ATOM 1613 N N . GLN B 1 49 ? -8.75 -5.891 -11.859 1 97.38 49 GLN B N 1
ATOM 1614 C CA . GLN B 1 49 ? -9.812 -5.508 -12.781 1 97.38 49 GLN B CA 1
ATOM 1615 C C . GLN B 1 49 ? -10.242 -6.688 -13.648 1 97.38 49 GLN B C 1
ATOM 1617 O O . GLN B 1 49 ? -11.297 -6.648 -14.281 1 97.38 49 GLN B O 1
ATOM 1622 N N . LEU B 1 50 ? -9.469 -7.715 -13.656 1 97.88 50 LEU B N 1
ATOM 1623 C CA . LEU B 1 50 ? -9.758 -8.867 -14.5 1 97.88 50 LEU B CA 1
ATOM 1624 C C . LEU B 1 50 ? -10.719 -9.828 -13.797 1 97.88 50 LEU B C 1
ATOM 1626 O O . LEU B 1 50 ? -11.164 -10.812 -14.391 1 97.88 50 LEU B O 1
ATOM 1630 N N . GLY B 1 51 ? -11.047 -9.578 -12.461 1 98.19 51 GLY B N 1
ATOM 1631 C CA . GLY B 1 51 ? -11.969 -10.398 -11.688 1 98.19 51 GLY B CA 1
ATOM 1632 C C . GLY B 1 51 ? -12.547 -9.672 -10.492 1 98.19 51 GLY B C 1
ATOM 1633 O O . GLY B 1 51 ? -12.445 -8.445 -10.391 1 98.19 51 GLY B O 1
ATOM 1634 N N . SER B 1 52 ? -13.258 -10.438 -9.68 1 98.06 52 SER B N 1
ATOM 1635 C CA . SER B 1 52 ? -13.938 -9.859 -8.523 1 98.06 52 SER B CA 1
ATOM 1636 C C . SER B 1 52 ? -13.031 -9.859 -7.293 1 98.06 52 SER B C 1
ATOM 1638 O O . SER B 1 52 ? -13.25 -9.086 -6.359 1 98.06 52 SER B O 1
ATOM 1640 N N . ARG B 1 53 ? -12.055 -10.789 -7.266 1 98.62 53 ARG B N 1
ATOM 1641 C CA . ARG B 1 53 ? -11.109 -10.898 -6.156 1 98.62 53 ARG B CA 1
ATOM 1642 C C . ARG B 1 53 ? -9.688 -11.133 -6.668 1 98.62 53 ARG B C 1
ATOM 1644 O O . ARG B 1 53 ? -9.492 -11.812 -7.676 1 98.62 53 ARG B O 1
ATOM 1651 N N . LEU B 1 54 ? -8.75 -10.57 -5.977 1 98.75 54 LEU B N 1
ATOM 1652 C CA . LEU B 1 54 ? -7.344 -10.773 -6.297 1 98.75 54 LEU B CA 1
ATOM 1653 C C . LEU B 1 54 ? -6.617 -11.453 -5.141 1 98.75 54 LEU B C 1
ATOM 1655 O O . LEU B 1 54 ? -6.598 -10.938 -4.023 1 98.75 54 LEU B O 1
ATOM 1659 N N . VAL B 1 55 ? -6.004 -12.602 -5.379 1 98.94 55 VAL B N 1
ATOM 1660 C CA . VAL B 1 55 ? -5.133 -13.32 -4.453 1 98.94 55 VAL B CA 1
ATOM 1661 C C . VAL B 1 55 ? -3.676 -13.156 -4.879 1 98.94 55 VAL B C 1
ATOM 1663 O O . VAL B 1 55 ? -3.336 -13.352 -6.047 1 98.94 55 VAL B O 1
ATOM 1666 N N . VAL B 1 56 ? -2.873 -12.812 -3.984 1 98.88 56 VAL B N 1
ATOM 1667 C CA . VAL B 1 56 ? -1.45 -12.656 -4.27 1 98.88 56 VAL B CA 1
ATOM 1668 C C . VAL B 1 56 ? -0.655 -13.734 -3.545 1 98.88 56 VAL B C 1
ATOM 1670 O O . VAL B 1 56 ? -0.698 -13.828 -2.314 1 98.88 56 VAL B O 1
ATOM 1673 N N . GLY B 1 57 ? 0.011 -14.578 -4.27 1 98.88 57 GLY B N 1
ATOM 1674 C CA . GLY B 1 57 ? 1.011 -15.469 -3.701 1 98.88 57 GLY B CA 1
ATOM 1675 C C . GLY B 1 57 ? 2.328 -14.773 -3.408 1 98.88 57 GLY B C 1
ATOM 1676 O O . GLY B 1 57 ? 2.936 -14.18 -4.301 1 98.88 57 GLY B O 1
ATOM 1677 N N . LEU B 1 58 ? 2.758 -14.875 -2.25 1 98.81 58 LEU B N 1
ATOM 1678 C CA . LEU B 1 58 ? 3.975 -14.203 -1.813 1 98.81 58 LEU B CA 1
ATOM 1679 C C . LEU B 1 58 ? 5.059 -15.211 -1.452 1 98.81 58 LEU B C 1
ATOM 1681 O O . LEU B 1 58 ? 4.848 -16.078 -0.602 1 98.81 58 LEU B O 1
ATOM 1685 N N . ASN B 1 59 ? 6.234 -15.102 -2.082 1 98.5 59 ASN B N 1
ATOM 1686 C CA . ASN B 1 59 ? 7.359 -15.961 -1.726 1 98.5 59 ASN B CA 1
ATOM 1687 C C . ASN B 1 59 ? 7.777 -15.758 -0.271 1 98.5 59 ASN B C 1
ATOM 1689 O O . ASN B 1 59 ? 7.812 -14.633 0.221 1 98.5 59 ASN B O 1
ATOM 1693 N N . THR B 1 60 ? 8.031 -16.828 0.418 1 98.5 60 THR B N 1
ATOM 1694 C CA . THR B 1 60 ? 8.617 -16.719 1.749 1 98.5 60 THR B CA 1
ATOM 1695 C C . THR B 1 60 ? 10.031 -16.141 1.671 1 98.5 60 THR B C 1
ATOM 1697 O O . THR B 1 60 ? 10.609 -16.062 0.588 1 98.5 60 THR B O 1
ATOM 1700 N N . ASP B 1 61 ? 10.57 -15.758 2.857 1 97.5 61 ASP B N 1
ATOM 1701 C CA . ASP B 1 61 ? 11.953 -15.305 2.902 1 97.5 61 ASP B CA 1
ATOM 1702 C C . ASP B 1 61 ? 12.898 -16.359 2.338 1 97.5 61 ASP B C 1
ATOM 1704 O O . ASP B 1 61 ? 13.789 -16.047 1.548 1 97.5 61 ASP B O 1
ATOM 1708 N N . ALA B 1 62 ? 12.68 -17.609 2.764 1 97.5 62 ALA B N 1
ATOM 1709 C CA . ALA B 1 62 ? 13.531 -18.703 2.316 1 97.5 62 ALA B CA 1
ATOM 1710 C C . ALA B 1 62 ? 13.438 -18.891 0.803 1 97.5 62 ALA B C 1
ATOM 1712 O O . ALA B 1 62 ? 14.453 -19.094 0.135 1 97.5 62 ALA B O 1
ATOM 1713 N N . SER B 1 63 ? 12.242 -18.797 0.289 1 97.25 63 SER B N 1
ATOM 1714 C CA . SER B 1 63 ? 12.031 -18.906 -1.15 1 97.25 63 SER B CA 1
ATOM 1715 C C . SER B 1 63 ? 12.758 -17.797 -1.907 1 97.25 63 SER B C 1
ATOM 1717 O O . SER B 1 63 ? 13.422 -18.062 -2.91 1 97.25 63 SER B O 1
ATOM 1719 N N . VAL B 1 64 ? 12.68 -16.562 -1.469 1 96.38 64 VAL B N 1
ATOM 1720 C CA . VAL B 1 64 ? 13.32 -15.43 -2.121 1 96.38 64 VAL B CA 1
ATOM 1721 C C . VAL B 1 64 ? 14.844 -15.586 -2.059 1 96.38 64 VAL B C 1
ATOM 1723 O O . VAL B 1 64 ? 15.539 -15.312 -3.035 1 96.38 64 VAL B O 1
ATOM 1726 N N . LYS B 1 65 ? 15.336 -16.031 -0.917 1 94.88 65 LYS B N 1
ATOM 1727 C CA . LYS B 1 65 ? 16.781 -16.234 -0.75 1 94.88 65 LYS B CA 1
ATOM 1728 C C . LYS B 1 65 ? 17.312 -17.234 -1.763 1 94.88 65 LYS B C 1
ATOM 1730 O O . LYS B 1 65 ? 18.391 -17.047 -2.318 1 94.88 65 LYS B O 1
ATOM 1735 N N . ARG B 1 66 ? 16.594 -18.297 -1.963 1 95.06 66 ARG B N 1
ATOM 1736 C CA . ARG B 1 66 ? 16.984 -19.297 -2.938 1 95.06 66 ARG B CA 1
ATOM 1737 C C . ARG B 1 66 ? 17 -18.719 -4.348 1 95.06 66 ARG B C 1
ATOM 1739 O O . ARG B 1 66 ? 17.859 -19.078 -5.16 1 95.06 66 ARG B O 1
ATOM 1746 N N . LEU B 1 67 ? 16.109 -17.828 -4.621 1 92.62 67 LEU B N 1
ATOM 1747 C CA . LEU B 1 67 ? 15.922 -17.297 -5.965 1 92.62 67 LEU B CA 1
ATOM 1748 C C . LEU B 1 67 ? 16.875 -16.125 -6.227 1 92.62 67 LEU B C 1
ATOM 1750 O O . LEU B 1 67 ? 17.391 -15.984 -7.336 1 92.62 67 LEU B O 1
ATOM 1754 N N . LYS B 1 68 ? 17.141 -15.289 -5.203 1 90.19 68 LYS B N 1
ATOM 1755 C CA . LYS B 1 68 ? 17.797 -14.016 -5.449 1 90.19 68 LYS B CA 1
ATOM 1756 C C . LYS B 1 68 ? 19.094 -13.891 -4.648 1 90.19 68 LYS B C 1
ATOM 1758 O O . LYS B 1 68 ? 19.828 -12.914 -4.789 1 90.19 68 LYS B O 1
ATOM 1763 N N . GLY B 1 69 ? 19.344 -14.859 -3.766 1 91.12 69 GLY B N 1
ATOM 1764 C CA . GLY B 1 69 ? 20.578 -14.836 -3.004 1 91.12 69 GLY B CA 1
ATOM 1765 C C . GLY B 1 69 ? 20.375 -14.461 -1.548 1 91.12 69 GLY B C 1
ATOM 1766 O O . GLY B 1 69 ? 19.281 -14.062 -1.15 1 91.12 69 GLY B O 1
ATOM 1767 N N . PRO B 1 70 ? 21.328 -14.594 -0.781 1 90.06 70 PRO B N 1
ATOM 1768 C CA . PRO B 1 70 ? 21.25 -14.508 0.679 1 90.06 70 PRO B CA 1
ATOM 1769 C C . PRO B 1 70 ? 20.953 -13.094 1.169 1 90.06 70 PRO B C 1
ATOM 1771 O O . PRO B 1 70 ? 20.5 -12.906 2.301 1 90.06 70 PRO B O 1
ATOM 1774 N N . GLU B 1 71 ? 21.172 -12.102 0.358 1 87.56 71 GLU B N 1
ATOM 1775 C CA . GLU B 1 71 ? 20.984 -10.727 0.788 1 87.56 71 GLU B CA 1
ATOM 1776 C C . GLU B 1 71 ? 19.547 -10.273 0.55 1 87.56 71 GLU B C 1
ATOM 1778 O O . GLU B 1 71 ? 19.188 -9.133 0.861 1 87.56 71 GLU B O 1
ATOM 1783 N N . ARG B 1 72 ? 18.891 -11.18 0.041 1 90.12 72 ARG B N 1
ATOM 1784 C CA . ARG B 1 72 ? 17.484 -10.883 -0.245 1 90.12 72 ARG B CA 1
ATOM 1785 C C . ARG B 1 72 ? 16.562 -11.836 0.498 1 90.12 72 ARG B C 1
ATOM 1787 O O . ARG B 1 72 ? 16.953 -12.945 0.863 1 90.12 72 ARG B O 1
ATOM 1794 N N . PRO B 1 73 ? 15.352 -11.367 0.667 1 92.44 73 PRO B N 1
ATOM 1795 C CA . PRO B 1 73 ? 14.766 -10.047 0.417 1 92.44 73 PRO B CA 1
ATOM 1796 C C . PRO B 1 73 ? 15.242 -8.992 1.416 1 92.44 73 PRO B C 1
ATOM 1798 O O . PRO B 1 73 ? 15.805 -9.336 2.463 1 92.44 73 PRO B O 1
ATOM 1801 N N . LEU B 1 74 ? 15.031 -7.758 1.166 1 88.81 74 LEU B N 1
ATOM 1802 C CA . LEU B 1 74 ? 15.359 -6.648 2.057 1 88.81 74 LEU B CA 1
ATOM 1803 C C . LEU B 1 74 ? 14.375 -6.57 3.217 1 88.81 74 LEU B C 1
ATOM 1805 O O . LEU B 1 74 ? 14.758 -6.234 4.34 1 88.81 74 LEU B O 1
ATOM 1809 N N . ASN B 1 75 ? 13.117 -6.824 2.926 1 92.25 75 ASN B N 1
ATOM 1810 C CA . ASN B 1 75 ? 12.062 -6.855 3.932 1 92.25 75 ASN B CA 1
ATOM 1811 C C . ASN B 1 75 ? 11.594 -8.281 4.211 1 92.25 75 ASN B C 1
ATOM 1813 O O . ASN B 1 75 ? 11.484 -9.094 3.293 1 92.25 75 ASN B O 1
ATOM 1817 N N . ASN B 1 76 ? 11.367 -8.594 5.477 1 94.44 76 ASN B N 1
ATOM 1818 C CA . ASN B 1 76 ? 10.938 -9.953 5.785 1 94.44 76 ASN B CA 1
ATOM 1819 C C . ASN B 1 76 ? 9.523 -10.227 5.277 1 94.44 76 ASN B C 1
ATOM 1821 O O . ASN B 1 76 ? 8.797 -9.297 4.926 1 94.44 76 ASN B O 1
ATOM 1825 N N . GLU B 1 77 ? 9.172 -11.445 5.184 1 97.12 77 GLU B N 1
ATOM 1826 C CA . GLU B 1 77 ? 7.922 -11.852 4.547 1 97.12 77 GLU B CA 1
ATOM 1827 C C . GLU B 1 77 ? 6.715 -11.312 5.305 1 97.12 77 GLU B C 1
ATOM 1829 O O . GLU B 1 77 ? 5.68 -11.016 4.703 1 97.12 77 GLU B O 1
ATOM 1834 N N . TYR B 1 78 ? 6.789 -11.117 6.609 1 95.81 78 TYR B N 1
ATOM 1835 C CA . TYR B 1 78 ? 5.68 -10.523 7.348 1 95.81 78 TYR B CA 1
ATOM 1836 C C . TYR B 1 78 ? 5.422 -9.094 6.887 1 95.81 78 TYR B C 1
ATOM 1838 O O . TYR B 1 78 ? 4.281 -8.727 6.598 1 95.81 78 TYR B O 1
ATOM 1846 N N . ALA B 1 79 ? 6.48 -8.273 6.82 1 94.31 79 ALA B N 1
ATOM 1847 C CA . ALA B 1 79 ? 6.359 -6.887 6.379 1 94.31 79 ALA B CA 1
ATOM 1848 C C . ALA B 1 79 ? 5.816 -6.812 4.957 1 94.31 79 ALA B C 1
ATOM 1850 O O . ALA B 1 79 ? 4.918 -6.02 4.668 1 94.31 79 ALA B O 1
ATOM 1851 N N . ARG B 1 80 ? 6.332 -7.672 4.152 1 96.44 80 ARG B N 1
ATOM 1852 C CA . ARG B 1 80 ? 5.887 -7.68 2.764 1 96.44 80 ARG B CA 1
ATOM 1853 C C . ARG B 1 80 ? 4.426 -8.102 2.66 1 96.44 80 ARG B C 1
ATOM 1855 O O . ARG B 1 80 ? 3.648 -7.488 1.921 1 96.44 80 ARG B O 1
ATOM 1862 N N . ALA B 1 81 ? 4.043 -9.078 3.424 1 98.06 81 ALA B N 1
ATOM 1863 C CA . ALA B 1 81 ? 2.66 -9.547 3.42 1 98.06 81 ALA B CA 1
ATOM 1864 C C . ALA B 1 81 ? 1.71 -8.469 3.928 1 98.06 81 ALA B C 1
ATOM 1866 O O . ALA B 1 81 ? 0.637 -8.258 3.355 1 98.06 81 ALA B O 1
ATOM 1867 N N . ARG B 1 82 ? 2.137 -7.82 4.949 1 96.69 82 ARG B N 1
ATOM 1868 C CA . ARG B 1 82 ? 1.312 -6.766 5.531 1 96.69 82 ARG B CA 1
ATOM 1869 C C . ARG B 1 82 ? 1.129 -5.609 4.555 1 96.69 82 ARG B C 1
ATOM 1871 O O . ARG B 1 82 ? 0.041 -5.039 4.453 1 96.69 82 ARG B O 1
ATOM 1878 N N . MET B 1 83 ? 2.141 -5.266 3.832 1 96.69 83 MET B N 1
ATOM 1879 C CA . MET B 1 83 ? 2.061 -4.203 2.832 1 96.69 83 MET B CA 1
ATOM 1880 C C . MET B 1 83 ? 1.068 -4.566 1.732 1 96.69 83 MET B C 1
ATOM 1882 O O . MET B 1 83 ? 0.23 -3.746 1.354 1 96.69 83 MET B O 1
ATOM 1886 N N . LEU B 1 84 ? 1.149 -5.781 1.292 1 98.25 84 LEU B N 1
ATOM 1887 C CA . LEU B 1 84 ? 0.238 -6.238 0.249 1 98.25 84 LEU B CA 1
ATOM 1888 C C . LEU B 1 84 ? -1.2 -6.266 0.758 1 98.25 84 LEU B C 1
ATOM 1890 O O . LEU B 1 84 ? -2.121 -5.852 0.051 1 98.25 84 LEU B O 1
A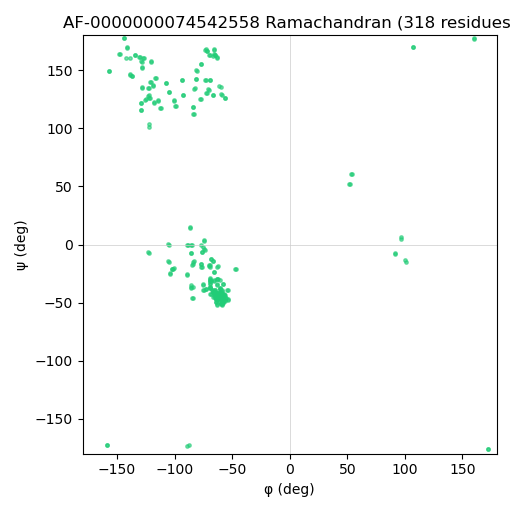TOM 1894 N N . ALA B 1 85 ? -1.362 -6.734 1.982 1 98.31 85 ALA B N 1
ATOM 1895 C CA . ALA B 1 85 ? -2.691 -6.863 2.572 1 98.31 85 ALA B CA 1
ATOM 1896 C C . ALA B 1 85 ? -3.334 -5.496 2.787 1 98.31 85 ALA B C 1
ATOM 1898 O O . ALA B 1 85 ? -4.562 -5.379 2.82 1 98.31 85 ALA B O 1
ATOM 1899 N N . ALA B 1 86 ? -2.504 -4.531 2.887 1 97.56 86 ALA B N 1
ATOM 1900 C CA . ALA B 1 86 ? -2.998 -3.18 3.139 1 97.56 86 ALA B CA 1
ATOM 1901 C C . ALA B 1 86 ? -3.57 -2.561 1.866 1 97.56 86 ALA B C 1
ATOM 1903 O O . ALA B 1 86 ? -4.258 -1.538 1.922 1 97.56 86 ALA B O 1
ATOM 1904 N N . LEU B 1 87 ? -3.283 -3.08 0.72 1 97.88 87 LEU B N 1
ATOM 1905 C CA . LEU B 1 87 ? -3.754 -2.535 -0.549 1 97.88 87 LEU B CA 1
ATOM 1906 C C . LEU B 1 87 ? -5.238 -2.816 -0.744 1 97.88 87 LEU B C 1
ATOM 1908 O O . LEU B 1 87 ? -5.715 -3.91 -0.433 1 97.88 87 LEU B O 1
ATOM 1912 N N . ALA B 1 88 ? -5.941 -1.876 -1.292 1 97.44 88 ALA B N 1
ATOM 1913 C CA . ALA B 1 88 ? -7.375 -1.997 -1.535 1 97.44 88 ALA B CA 1
ATOM 1914 C C . ALA B 1 88 ? -7.668 -3.084 -2.564 1 97.44 88 ALA B C 1
ATOM 1916 O O . ALA B 1 88 ? -8.688 -3.771 -2.479 1 97.44 88 ALA B O 1
ATOM 1917 N N . CYS B 1 89 ? -6.746 -3.262 -3.475 1 97.69 89 CYS B N 1
ATOM 1918 C CA . CYS B 1 89 ? -7.012 -4.168 -4.586 1 97.69 89 CYS B CA 1
ATOM 1919 C C . CYS B 1 89 ? -6.727 -5.613 -4.195 1 97.69 89 CYS B C 1
ATOM 1921 O O . CYS B 1 89 ? -7.105 -6.539 -4.91 1 97.69 89 CYS B O 1
ATOM 1923 N N . THR B 1 90 ? -6.031 -5.887 -3.094 1 98.44 90 THR B N 1
ATOM 1924 C CA . THR B 1 90 ? -5.672 -7.234 -2.668 1 98.44 90 THR B CA 1
ATOM 1925 C C . THR B 1 90 ? -6.719 -7.801 -1.714 1 98.44 90 THR B C 1
ATOM 1927 O O . THR B 1 90 ? -7.055 -7.172 -0.707 1 98.44 90 THR B O 1
ATOM 1930 N N . ASP B 1 91 ? -7.195 -9 -2.01 1 98.5 91 ASP B N 1
ATOM 1931 C CA . ASP B 1 91 ? -8.234 -9.586 -1.17 1 98.5 91 ASP B CA 1
ATOM 1932 C C . ASP B 1 91 ? -7.664 -10.664 -0.258 1 98.5 91 ASP B C 1
ATOM 1934 O O . ASP B 1 91 ? -8.234 -10.961 0.797 1 98.5 91 ASP B O 1
ATOM 1938 N N . ALA B 1 92 ? -6.555 -11.266 -0.664 1 98.75 92 ALA B N 1
ATOM 1939 C CA . ALA B 1 92 ? -5.863 -12.242 0.171 1 98.75 92 ALA B CA 1
ATOM 1940 C C . ALA B 1 92 ? -4.391 -12.352 -0.221 1 98.75 92 ALA B C 1
ATOM 1942 O O . ALA B 1 92 ? -4.039 -12.164 -1.388 1 98.75 92 ALA B O 1
ATOM 1943 N N . VAL B 1 93 ? -3.588 -12.648 0.731 1 98.88 93 VAL B N 1
ATOM 1944 C CA . VAL B 1 93 ? -2.166 -12.93 0.554 1 98.88 93 VAL B CA 1
ATOM 1945 C C . VAL B 1 93 ? -1.842 -14.32 1.099 1 98.88 93 VAL B C 1
ATOM 1947 O O . VAL B 1 93 ? -2.211 -14.648 2.229 1 98.88 93 VAL B O 1
ATOM 1950 N N . ILE B 1 94 ? -1.212 -15.109 0.344 1 98.88 94 ILE B N 1
ATOM 1951 C CA . ILE B 1 94 ? -0.835 -16.453 0.76 1 98.88 94 ILE B CA 1
ATOM 1952 C C . ILE B 1 94 ? 0.667 -16.656 0.57 1 98.88 94 ILE B C 1
ATOM 1954 O O . ILE B 1 94 ? 1.188 -16.469 -0.533 1 98.88 94 ILE B O 1
ATOM 1958 N N . LEU B 1 95 ? 1.344 -17.016 1.576 1 98.75 95 LEU B N 1
ATOM 1959 C CA . LEU B 1 95 ? 2.775 -17.281 1.488 1 98.75 95 LEU B CA 1
ATOM 1960 C C . LEU B 1 95 ? 3.035 -18.688 0.935 1 98.75 95 LEU B C 1
ATOM 1962 O O . LEU B 1 95 ? 2.316 -19.625 1.264 1 98.75 95 LEU B O 1
ATOM 1966 N N . PHE B 1 96 ? 4.031 -18.812 0.141 1 98.5 96 PHE B N 1
ATOM 1967 C CA . PHE B 1 96 ? 4.461 -20.125 -0.329 1 98.5 96 PHE B CA 1
ATOM 1968 C C . PHE B 1 96 ? 5.98 -20.219 -0.33 1 98.5 96 PHE B C 1
ATOM 1970 O O . PHE B 1 96 ? 6.676 -19.234 -0.591 1 98.5 96 PHE B O 1
ATOM 1977 N N . ASP B 1 97 ? 6.488 -21.328 -0.078 1 97.75 97 ASP B N 1
ATOM 1978 C CA . ASP B 1 97 ? 7.914 -21.531 0.165 1 97.75 97 ASP B CA 1
ATOM 1979 C C . ASP B 1 97 ? 8.602 -22.125 -1.059 1 97.75 97 ASP B C 1
ATOM 1981 O O . ASP B 1 97 ? 9.828 -22.047 -1.191 1 97.75 97 ASP B O 1
ATOM 1985 N N . GLU B 1 98 ? 7.848 -22.75 -1.947 1 96.44 98 GLU B N 1
ATOM 1986 C CA . GLU B 1 98 ? 8.398 -23.422 -3.119 1 96.44 98 GLU B CA 1
ATOM 1987 C C . GLU B 1 98 ? 9.062 -22.422 -4.07 1 96.44 98 GLU B C 1
ATOM 1989 O O . GLU B 1 98 ? 8.812 -21.219 -3.988 1 96.44 98 GLU B O 1
ATOM 1994 N N . ALA B 1 99 ? 9.891 -22.906 -4.992 1 93.19 99 ALA B N 1
ATOM 1995 C CA . ALA B 1 99 ? 10.594 -22.078 -5.961 1 93.19 99 ALA B CA 1
ATOM 1996 C C . ALA B 1 99 ? 9.625 -21.484 -6.984 1 93.19 99 ALA B C 1
ATOM 1998 O O . ALA B 1 99 ? 9.883 -20.422 -7.551 1 93.19 99 ALA B O 1
ATOM 1999 N N . THR B 1 100 ? 8.562 -22.234 -7.223 1 96.31 100 THR B N 1
ATOM 2000 C CA . THR B 1 100 ? 7.516 -21.781 -8.133 1 96.31 100 THR B CA 1
ATOM 2001 C C . THR B 1 100 ? 6.148 -21.844 -7.453 1 96.31 100 THR B C 1
ATOM 2003 O O . THR B 1 100 ? 5.977 -22.547 -6.457 1 96.31 100 THR B O 1
ATOM 2006 N N . PRO B 1 101 ? 5.219 -21.109 -8.008 1 97.81 101 PRO B N 1
ATOM 2007 C CA . PRO B 1 101 ? 3.908 -21.094 -7.359 1 97.81 101 PRO B CA 1
ATOM 2008 C C . PRO B 1 101 ? 3.006 -22.234 -7.809 1 97.81 101 PRO B C 1
ATOM 2010 O O . PRO B 1 101 ? 1.796 -22.203 -7.57 1 97.81 101 PRO B O 1
ATOM 2013 N N . LEU B 1 102 ? 3.502 -23.234 -8.43 1 98.38 102 LEU B N 1
ATOM 2014 C CA . LEU B 1 102 ? 2.688 -24.281 -9.039 1 98.38 102 LEU B CA 1
ATOM 2015 C C . LEU B 1 102 ? 1.808 -24.953 -8 1 98.38 102 LEU B C 1
ATOM 2017 O O . LEU B 1 102 ? 0.6 -25.109 -8.203 1 98.38 102 LEU B O 1
ATOM 2021 N N . GLU B 1 103 ? 2.42 -25.406 -6.898 1 98.56 103 GLU B N 1
ATOM 2022 C CA . GLU B 1 103 ? 1.654 -26.094 -5.863 1 98.56 103 GLU B CA 1
ATOM 2023 C C . GLU B 1 103 ? 0.537 -25.203 -5.324 1 98.56 103 GLU B C 1
ATOM 2025 O O . GLU B 1 103 ? -0.593 -25.656 -5.141 1 98.56 103 GLU B O 1
ATOM 2030 N N . LEU B 1 104 ? 0.852 -23.953 -5.102 1 98.75 104 LEU B N 1
ATOM 2031 C CA . LEU B 1 104 ? -0.146 -23.016 -4.598 1 98.75 104 LEU B CA 1
ATOM 2032 C C . LEU B 1 104 ? -1.277 -22.828 -5.605 1 98.75 104 LEU B C 1
ATOM 2034 O O . LEU B 1 104 ? -2.453 -22.844 -5.234 1 98.75 104 LEU B O 1
ATOM 2038 N N . ILE B 1 105 ? -0.949 -22.625 -6.859 1 98.81 105 ILE B N 1
ATOM 2039 C CA . ILE B 1 105 ? -1.938 -22.453 -7.918 1 98.81 105 ILE B CA 1
ATOM 2040 C C . ILE B 1 105 ? -2.861 -23.672 -7.965 1 98.81 105 ILE B C 1
ATOM 2042 O O . ILE B 1 105 ? -4.082 -23.531 -8.07 1 98.81 105 ILE B O 1
ATOM 2046 N N . THR B 1 106 ? -2.26 -24.875 -7.855 1 98.62 106 THR B N 1
ATOM 2047 C CA . THR B 1 106 ? -3.043 -26.109 -7.934 1 98.62 106 THR B CA 1
ATOM 2048 C C . THR B 1 106 ? -3.943 -26.25 -6.711 1 98.62 106 THR B C 1
ATOM 2050 O O . THR B 1 106 ? -5.031 -26.828 -6.797 1 98.62 106 THR B O 1
ATOM 2053 N N . ASP B 1 107 ? -3.486 -25.734 -5.574 1 98.62 107 ASP B N 1
ATOM 2054 C CA . ASP B 1 107 ? -4.258 -25.812 -4.34 1 98.62 107 ASP B CA 1
ATOM 2055 C C . ASP B 1 107 ? -5.445 -24.859 -4.371 1 98.62 107 ASP B C 1
ATOM 2057 O O . ASP B 1 107 ? -6.551 -25.203 -3.951 1 98.62 107 ASP B O 1
ATOM 2061 N N . ILE B 1 108 ? -5.262 -23.641 -4.949 1 98.62 108 ILE B N 1
ATOM 2062 C CA . ILE B 1 108 ? -6.312 -22.641 -4.789 1 98.62 108 ILE B CA 1
ATOM 2063 C C . ILE B 1 108 ? -7.164 -22.578 -6.059 1 98.62 108 ILE B C 1
ATOM 2065 O O . ILE B 1 108 ? -8.281 -22.047 -6.039 1 98.62 108 ILE B O 1
ATOM 2069 N N . LYS B 1 109 ? -6.641 -23.062 -7.254 1 98.62 109 LYS B N 1
ATOM 2070 C CA . LYS B 1 109 ? -7.359 -23.188 -8.516 1 98.62 109 LYS B CA 1
ATOM 2071 C C . LYS B 1 109 ? -8.023 -21.875 -8.914 1 98.62 109 LYS B C 1
ATOM 2073 O O . LYS B 1 109 ? -9.242 -21.812 -9.086 1 98.62 109 LYS B O 1
ATOM 2078 N N . PRO B 1 110 ? -7.254 -20.828 -9.109 1 98.81 110 PRO B N 1
ATOM 2079 C CA . PRO B 1 110 ? -7.836 -19.547 -9.508 1 98.81 110 PRO B CA 1
ATOM 2080 C C . PRO B 1 110 ? -8.461 -19.594 -10.898 1 98.81 110 PRO B C 1
ATOM 2082 O O . PRO B 1 110 ? -8.203 -20.516 -11.664 1 98.81 110 PRO B O 1
ATOM 2085 N N . ASP B 1 111 ? -9.273 -18.625 -11.195 1 98.81 111 ASP B N 1
ATOM 2086 C CA . ASP B 1 111 ? -9.914 -18.547 -12.5 1 98.81 111 ASP B CA 1
ATOM 2087 C C . ASP B 1 111 ? -9.016 -17.844 -13.508 1 98.81 111 ASP B C 1
ATOM 2089 O O . ASP B 1 111 ? -9.062 -18.141 -14.703 1 98.81 111 ASP B O 1
ATOM 2093 N N . VAL B 1 112 ? -8.258 -16.859 -13.078 1 98.81 112 VAL B N 1
ATOM 2094 C CA . VAL B 1 112 ? -7.395 -16.047 -13.938 1 98.81 112 VAL B CA 1
ATOM 2095 C C . VAL B 1 112 ? -5.988 -15.992 -13.352 1 98.81 112 VAL B C 1
ATOM 2097 O O . VAL B 1 112 ? -5.805 -15.625 -12.188 1 98.81 112 VAL B O 1
ATOM 2100 N N . LEU B 1 113 ? -5.023 -16.422 -14.086 1 98.69 113 LEU B N 1
ATOM 2101 C CA . LEU B 1 113 ? -3.611 -16.328 -13.742 1 98.69 113 LEU B CA 1
ATOM 2102 C C . LEU B 1 113 ? -2.955 -15.164 -14.484 1 98.69 113 LEU B C 1
ATOM 2104 O O . LEU B 1 113 ? -3.018 -15.094 -15.711 1 98.69 113 LEU B O 1
ATOM 2108 N N . VAL B 1 114 ? -2.359 -14.25 -13.734 1 97.88 114 VAL B N 1
ATOM 2109 C CA . VAL B 1 114 ? -1.815 -13.039 -14.336 1 97.88 114 VAL B CA 1
ATOM 2110 C C . VAL B 1 114 ? -0.324 -12.93 -14.023 1 97.88 114 VAL B C 1
ATOM 2112 O O . VAL B 1 114 ? 0.102 -13.188 -12.898 1 97.88 114 VAL B O 1
ATOM 2115 N N . LYS B 1 115 ? 0.472 -12.617 -14.961 1 96 115 LYS B N 1
ATOM 2116 C CA . LYS B 1 115 ? 1.88 -12.273 -14.781 1 96 115 LYS B CA 1
ATOM 2117 C C . LYS B 1 115 ? 2.248 -11.031 -15.578 1 96 115 LYS B C 1
ATOM 2119 O O . LYS B 1 115 ? 1.461 -10.555 -16.406 1 96 115 LYS B O 1
ATOM 2124 N N . GLY B 1 116 ? 3.355 -10.445 -15.242 1 89.75 116 GLY B N 1
ATOM 2125 C CA . GLY B 1 116 ? 3.869 -9.344 -16.031 1 89.75 116 GLY B CA 1
ATOM 2126 C C . GLY B 1 116 ? 4.227 -9.75 -17.453 1 89.75 116 GLY B C 1
ATOM 2127 O O . GLY B 1 116 ? 4.371 -10.938 -17.75 1 89.75 116 GLY B O 1
ATOM 2128 N N . SER B 1 117 ? 4.305 -8.789 -18.297 1 81.25 117 SER B N 1
ATOM 2129 C CA . SER B 1 117 ? 4.465 -9.031 -19.719 1 81.25 117 SER B CA 1
ATOM 2130 C C . SER B 1 117 ? 5.887 -9.484 -20.047 1 81.25 117 SER B C 1
ATOM 2132 O O . SER B 1 117 ? 6.227 -9.68 -21.219 1 81.25 117 SER B O 1
ATOM 2134 N N . ASP B 1 118 ? 6.645 -9.633 -19.078 1 76.81 118 ASP B N 1
ATOM 2135 C CA . ASP B 1 118 ? 7.996 -10.133 -19.328 1 76.81 118 ASP B CA 1
ATOM 2136 C C . ASP B 1 118 ? 7.984 -11.625 -19.656 1 76.81 118 ASP B C 1
ATOM 2138 O O . ASP B 1 118 ? 9.008 -12.18 -20.062 1 76.81 118 ASP B O 1
ATOM 2142 N N . TYR B 1 119 ? 6.809 -12.242 -19.578 1 71.75 119 TYR B N 1
ATOM 2143 C CA . TYR B 1 119 ? 6.707 -13.68 -19.812 1 71.75 119 TYR B CA 1
ATOM 2144 C C . TYR B 1 119 ? 5.766 -13.984 -20.969 1 71.75 119 TYR B C 1
ATOM 2146 O O . TYR B 1 119 ? 4.746 -13.312 -21.141 1 71.75 119 TYR B O 1
ATOM 2154 N N . THR B 1 120 ? 6.184 -14.961 -21.766 1 81.69 120 THR B N 1
ATOM 2155 C CA . THR B 1 120 ? 5.191 -15.547 -22.672 1 81.69 120 THR B CA 1
ATOM 2156 C C . THR B 1 120 ? 4.332 -16.562 -21.922 1 81.69 120 THR B C 1
ATOM 2158 O O . THR B 1 120 ? 4.785 -17.188 -20.969 1 81.69 120 THR B O 1
ATOM 2161 N N . ILE B 1 121 ? 3.121 -16.703 -22.312 1 83.88 121 ILE B N 1
ATOM 2162 C CA . ILE B 1 121 ? 2.117 -17.5 -21.625 1 83.88 121 ILE B CA 1
ATOM 2163 C C . ILE B 1 121 ? 2.645 -18.922 -21.406 1 83.88 121 ILE B C 1
ATOM 2165 O O . ILE B 1 121 ? 2.443 -19.5 -20.344 1 83.88 121 ILE B O 1
ATOM 2169 N N . ASP B 1 122 ? 3.35 -19.469 -22.391 1 84.06 122 ASP B N 1
ATOM 2170 C CA . ASP B 1 122 ? 3.828 -20.859 -22.328 1 84.06 122 ASP B CA 1
ATOM 2171 C C . ASP B 1 122 ? 4.906 -21.016 -21.25 1 84.06 122 ASP B C 1
ATOM 2173 O O . ASP B 1 122 ? 5.219 -22.125 -20.844 1 84.06 122 ASP B O 1
ATOM 2177 N N . LYS B 1 123 ? 5.406 -19.906 -20.766 1 90.31 123 LYS B N 1
ATOM 2178 C CA . LYS B 1 123 ? 6.484 -19.953 -19.781 1 90.31 123 LYS B CA 1
ATOM 2179 C C . LYS B 1 123 ? 5.965 -19.625 -18.391 1 90.31 123 LYS B C 1
ATOM 2181 O O . LYS B 1 123 ? 6.719 -19.672 -17.406 1 90.31 123 LYS B O 1
ATOM 2186 N N . ILE B 1 124 ? 4.699 -19.375 -18.375 1 94.75 124 ILE B N 1
ATOM 2187 C CA . ILE B 1 124 ? 4.109 -19.016 -17.094 1 94.75 124 ILE B CA 1
ATOM 2188 C C . ILE B 1 124 ? 3.768 -20.281 -16.312 1 94.75 124 ILE B C 1
ATOM 2190 O O . ILE B 1 124 ? 2.939 -21.094 -16.75 1 94.75 124 ILE B O 1
ATOM 2194 N N . VAL B 1 125 ? 4.406 -20.422 -15.148 1 96.44 125 VAL B N 1
ATOM 2195 C CA . VAL B 1 125 ? 4.168 -21.578 -14.297 1 96.44 125 VAL B CA 1
ATOM 2196 C C . VAL B 1 125 ? 2.693 -21.641 -13.898 1 96.44 125 VAL B C 1
ATOM 2198 O O . VAL B 1 125 ? 2.121 -20.641 -13.461 1 96.44 125 VAL B O 1
ATOM 2201 N N . GLY B 1 126 ? 2.049 -22.844 -14.094 1 97.69 126 GLY B N 1
ATOM 2202 C CA . GLY B 1 126 ? 0.664 -23.047 -13.703 1 97.69 126 GLY B CA 1
ATOM 2203 C C . GLY B 1 126 ? -0.322 -22.734 -14.812 1 97.69 126 GLY B C 1
ATOM 2204 O O . GLY B 1 126 ? -1.522 -22.984 -14.672 1 97.69 126 GLY B O 1
ATOM 2205 N N . ALA B 1 127 ? 0.166 -22.172 -15.961 1 97.44 127 ALA B N 1
ATOM 2206 C CA . ALA B 1 127 ? -0.708 -21.781 -17.062 1 97.44 127 ALA B CA 1
ATOM 2207 C C . ALA B 1 127 ? -1.509 -22.969 -17.578 1 97.44 127 ALA B C 1
ATOM 2209 O O . ALA B 1 127 ? -2.729 -22.875 -17.734 1 97.44 127 ALA B O 1
ATOM 2210 N N . ASP B 1 128 ? -0.837 -24.078 -17.844 1 96.75 128 ASP B N 1
ATOM 2211 C CA . ASP B 1 128 ? -1.489 -25.266 -18.375 1 96.75 128 ASP B CA 1
ATOM 2212 C C . ASP B 1 128 ? -2.592 -25.766 -17.438 1 96.75 128 ASP B C 1
ATOM 2214 O O . ASP B 1 128 ? -3.695 -26.078 -17.875 1 96.75 128 ASP B O 1
ATOM 2218 N N . PHE B 1 129 ? -2.258 -25.812 -16.219 1 98 129 PHE B N 1
ATOM 2219 C CA . PHE B 1 129 ? -3.215 -26.281 -15.211 1 98 129 PHE B CA 1
ATOM 2220 C C . PHE B 1 129 ? -4.457 -25.406 -15.203 1 98 129 PHE B C 1
ATOM 2222 O O . PHE B 1 129 ? -5.582 -25.906 -15.25 1 98 129 PHE B O 1
ATOM 2229 N N . VAL B 1 130 ? -4.266 -24.016 -15.117 1 98.44 130 VAL B N 1
ATOM 2230 C CA . VAL B 1 130 ? -5.383 -23.078 -15.031 1 98.44 130 VAL B CA 1
ATOM 2231 C C . VAL B 1 130 ? -6.262 -23.203 -16.266 1 98.44 130 VAL B C 1
ATOM 2233 O O . VAL B 1 130 ? -7.488 -23.234 -16.172 1 98.44 130 VAL B O 1
ATOM 2236 N N . ILE B 1 131 ? -5.645 -23.312 -17.453 1 97.56 131 ILE B N 1
ATOM 2237 C CA . ILE B 1 131 ? -6.375 -23.438 -18.703 1 97.56 131 ILE B CA 1
ATOM 2238 C C . ILE B 1 131 ? -7.16 -24.75 -18.703 1 97.56 131 ILE B C 1
ATOM 2240 O O . ILE B 1 131 ? -8.336 -24.766 -19.078 1 97.56 131 ILE B O 1
ATOM 2244 N N . GLU B 1 132 ? -6.543 -25.797 -18.266 1 97.62 132 GLU B N 1
ATOM 2245 C CA . GLU B 1 132 ? -7.184 -27.109 -18.203 1 97.62 132 GLU B CA 1
ATOM 2246 C C . GLU B 1 132 ? -8.406 -27.078 -17.297 1 97.62 132 GLU B C 1
ATOM 2248 O O . GLU B 1 132 ? -9.383 -27.797 -17.531 1 97.62 132 GLU B O 1
ATOM 2253 N N . GLN B 1 133 ? -8.375 -26.25 -16.312 1 97.5 133 GLN B N 1
ATOM 2254 C CA . GLN B 1 133 ? -9.477 -26.141 -15.367 1 97.5 133 GLN B CA 1
ATOM 2255 C C . GLN B 1 133 ? -10.555 -25.188 -15.883 1 97.5 133 GLN B C 1
ATOM 2257 O O . GLN B 1 133 ? -11.531 -24.906 -15.18 1 97.5 133 GLN B O 1
ATOM 2262 N N . GLY B 1 134 ? -10.297 -24.625 -17.094 1 97.62 134 GLY B N 1
ATOM 2263 C CA . GLY B 1 134 ? -11.289 -23.75 -17.703 1 97.62 134 GLY B CA 1
ATOM 2264 C C . GLY B 1 134 ? -11.023 -22.281 -17.438 1 97.62 134 GLY B C 1
ATOM 2265 O O . GLY B 1 134 ? -11.859 -21.438 -17.75 1 97.62 134 GLY B O 1
ATOM 2266 N N . GLY B 1 135 ? -9.867 -22.016 -16.812 1 98.19 135 GLY B N 1
ATOM 2267 C CA . GLY B 1 135 ? -9.508 -20.625 -16.531 1 98.19 135 GLY B CA 1
ATOM 2268 C C . GLY B 1 135 ? -8.727 -19.984 -17.672 1 98.19 135 GLY B C 1
ATOM 2269 O O . GLY B 1 135 ? -8.672 -20.531 -18.781 1 98.19 135 GLY B O 1
ATOM 2270 N N . SER B 1 136 ? -8.242 -18.766 -17.422 1 98.12 136 SER B N 1
ATOM 2271 C CA . SER B 1 136 ? -7.488 -18.016 -18.422 1 98.12 136 SER B CA 1
ATOM 2272 C C . SER B 1 136 ? -6.168 -17.516 -17.844 1 98.12 136 SER B C 1
ATOM 2274 O O . SER B 1 136 ? -6.008 -17.422 -16.625 1 98.12 136 SER B O 1
ATOM 2276 N N . VAL B 1 137 ? -5.203 -17.25 -18.766 1 97.69 137 VAL B N 1
ATOM 2277 C CA . VAL B 1 137 ? -3.895 -16.688 -18.438 1 97.69 137 VAL B CA 1
ATOM 2278 C C . VAL B 1 137 ? -3.682 -15.383 -19.188 1 97.69 137 VAL B C 1
ATOM 2280 O O . VAL B 1 137 ? -3.893 -15.312 -20.391 1 97.69 137 VAL B O 1
ATOM 2283 N N . LYS B 1 138 ? -3.355 -14.344 -18.438 1 96.56 138 LYS B N 1
ATOM 2284 C CA . LYS B 1 138 ? -3.188 -13.008 -19.016 1 96.56 138 LYS B CA 1
ATOM 2285 C C . LYS B 1 138 ? -1.847 -12.406 -18.609 1 96.56 138 LYS B C 1
ATOM 2287 O O . LYS B 1 138 ? -1.294 -12.75 -17.562 1 96.56 138 LYS B O 1
ATOM 2292 N N . THR B 1 139 ? -1.362 -11.539 -19.469 1 95 139 THR B N 1
ATOM 2293 C CA . THR B 1 139 ? -0.181 -10.742 -19.141 1 95 139 THR B CA 1
ATOM 2294 C C . THR B 1 139 ? -0.523 -9.258 -19.094 1 95 139 THR B C 1
ATOM 2296 O O . THR B 1 139 ? -1.371 -8.789 -19.859 1 95 139 THR B O 1
ATOM 2299 N N . ILE B 1 140 ? 0.065 -8.555 -18.203 1 93.12 140 ILE B N 1
ATOM 2300 C CA . ILE B 1 140 ? -0.153 -7.117 -18.047 1 93.12 140 ILE B CA 1
ATOM 2301 C C . ILE B 1 140 ? 1.16 -6.371 -18.266 1 93.12 140 ILE B C 1
ATOM 2303 O O . ILE B 1 140 ? 2.201 -6.766 -17.719 1 93.12 140 ILE B O 1
ATOM 2307 N N . ASP B 1 141 ? 1.111 -5.297 -18.969 1 86.62 141 ASP B N 1
ATOM 2308 C CA . ASP B 1 141 ? 2.291 -4.457 -19.172 1 86.62 141 ASP B CA 1
ATOM 2309 C C . ASP B 1 141 ? 2.65 -3.699 -17.891 1 86.62 141 ASP B C 1
ATOM 2311 O O . ASP B 1 141 ? 1.771 -3.17 -17.203 1 86.62 141 ASP B O 1
ATOM 2315 N N . LEU B 1 142 ? 3.885 -3.793 -17.562 1 76.5 142 LEU B N 1
ATOM 2316 C CA . LEU B 1 142 ? 4.375 -3.062 -16.406 1 76.5 142 LEU B CA 1
ATOM 2317 C C . LEU B 1 142 ? 4.688 -1.614 -16.766 1 76.5 142 LEU B C 1
ATOM 2319 O O . LEU B 1 142 ? 5.07 -1.321 -17.891 1 76.5 142 LEU B O 1
ATOM 2323 N N . VAL B 1 143 ? 4.25 -0.662 -15.914 1 75 143 VAL B N 1
ATOM 2324 C CA . VAL B 1 143 ? 4.582 0.747 -16.094 1 75 143 VAL B CA 1
ATOM 2325 C C . VAL B 1 143 ? 6.082 0.954 -15.891 1 75 143 VAL B C 1
ATOM 2327 O O . VAL B 1 143 ? 6.656 0.451 -14.922 1 75 143 VAL B O 1
ATOM 2330 N N . ASN B 1 144 ? 6.715 1.607 -16.844 1 71.38 144 ASN B N 1
ATOM 2331 C CA . ASN B 1 144 ? 8.148 1.879 -16.781 1 71.38 144 ASN B CA 1
ATOM 2332 C C . ASN B 1 144 ? 8.461 3.027 -15.828 1 71.38 144 ASN B C 1
ATOM 2334 O O . ASN B 1 144 ? 7.598 3.857 -15.547 1 71.38 144 ASN B O 1
ATOM 2338 N N . GLY B 1 145 ? 9.625 3.076 -15.297 1 74.06 145 GLY B N 1
ATOM 2339 C CA . GLY B 1 145 ? 10.148 4.23 -14.586 1 74.06 145 GLY B CA 1
ATOM 2340 C C . GLY B 1 145 ? 10.047 4.098 -13.078 1 74.06 145 GLY B C 1
ATOM 2341 O O . GLY B 1 145 ? 10.633 4.883 -12.336 1 74.06 145 GLY B O 1
ATOM 2342 N N . TYR B 1 146 ? 9.281 3.143 -12.625 1 76.12 146 TYR B N 1
ATOM 2343 C CA . TYR B 1 146 ? 9.203 2.93 -11.188 1 76.12 146 TYR B CA 1
ATOM 2344 C C . TYR B 1 146 ? 9.602 1.505 -10.82 1 76.12 146 TYR B C 1
ATOM 2346 O O . TYR B 1 146 ? 8.93 0.546 -11.219 1 76.12 146 TYR B O 1
ATOM 2354 N N . SER B 1 147 ? 10.781 1.371 -10.305 1 73.19 147 SER B N 1
ATOM 2355 C CA . SER B 1 147 ? 11.266 0.042 -9.945 1 73.19 147 SER B CA 1
ATOM 2356 C C . SER B 1 147 ? 12.07 0.076 -8.656 1 73.19 147 SER B C 1
ATOM 2358 O O . SER B 1 147 ? 12.492 1.146 -8.211 1 73.19 147 SER B O 1
ATOM 2360 N N . THR B 1 148 ? 12.203 -1.045 -8.055 1 74.25 148 THR B N 1
ATOM 2361 C CA . THR B 1 148 ? 13.031 -1.182 -6.863 1 74.25 148 THR B CA 1
ATOM 2362 C C . THR B 1 148 ? 14.461 -0.738 -7.152 1 74.25 148 THR B C 1
ATOM 2364 O O . THR B 1 148 ? 15.07 -0.031 -6.348 1 74.25 148 THR B O 1
ATOM 2367 N N . THR B 1 149 ? 14.906 -1.159 -8.289 1 72 149 THR B N 1
ATOM 2368 C CA . THR B 1 149 ? 16.266 -0.784 -8.695 1 72 149 THR B CA 1
ATOM 2369 C C . THR B 1 149 ? 16.391 0.733 -8.781 1 72 149 THR B C 1
ATOM 2371 O O . THR B 1 149 ? 17.406 1.295 -8.359 1 72 149 THR B O 1
ATOM 2374 N N . GLY B 1 150 ? 15.359 1.35 -9.344 1 74.5 150 GLY B N 1
ATOM 2375 C CA . GLY B 1 150 ? 15.375 2.803 -9.422 1 74.5 150 GLY B CA 1
ATOM 2376 C C . GLY B 1 150 ? 15.477 3.469 -8.062 1 74.5 150 GLY B C 1
ATOM 2377 O O . GLY B 1 150 ? 16.219 4.441 -7.895 1 74.5 150 GLY B O 1
ATOM 2378 N N . ILE B 1 151 ? 14.773 2.883 -7.129 1 76.69 151 ILE B N 1
ATOM 2379 C CA . ILE B 1 151 ? 14.773 3.42 -5.773 1 76.69 151 ILE B CA 1
ATOM 2380 C C . ILE B 1 151 ? 16.141 3.217 -5.137 1 76.69 151 ILE B C 1
ATOM 2382 O O . ILE B 1 151 ? 16.703 4.141 -4.535 1 76.69 151 ILE B O 1
ATOM 2386 N N . ILE B 1 152 ? 16.641 2.084 -5.363 1 75.94 152 ILE B N 1
ATOM 2387 C CA . ILE B 1 152 ? 17.938 1.73 -4.816 1 75.94 152 ILE B CA 1
ATOM 2388 C C . ILE B 1 152 ? 19.016 2.645 -5.406 1 75.94 152 ILE B C 1
ATOM 2390 O O . ILE B 1 152 ? 19.891 3.141 -4.684 1 75.94 152 ILE B O 1
ATOM 2394 N N . ASP B 1 153 ? 18.953 2.826 -6.707 1 79 153 ASP B N 1
ATOM 2395 C CA . ASP B 1 153 ? 19.922 3.676 -7.395 1 79 153 ASP B CA 1
ATOM 2396 C C . ASP B 1 153 ? 19.859 5.109 -6.871 1 79 153 ASP B C 1
ATOM 2398 O O . ASP B 1 153 ? 20.891 5.754 -6.691 1 79 153 ASP B O 1
ATOM 2402 N N . LYS B 1 154 ? 18.734 5.551 -6.617 1 78.19 154 LYS B N 1
ATOM 2403 C CA . LYS B 1 154 ? 18.562 6.902 -6.086 1 78.19 154 LYS B CA 1
ATOM 2404 C C . LYS B 1 154 ? 19.141 7.023 -4.684 1 78.19 154 LYS B C 1
ATOM 2406 O O . LYS B 1 154 ? 19.75 8.039 -4.344 1 78.19 154 LYS B O 1
ATOM 2411 N N . ILE B 1 155 ? 18.938 6.012 -3.947 1 76.12 155 ILE B N 1
ATOM 2412 C CA . ILE B 1 155 ? 19.453 5.996 -2.584 1 76.12 155 ILE B CA 1
ATOM 2413 C C . ILE B 1 155 ? 20.984 6.039 -2.615 1 76.12 155 ILE B C 1
ATOM 2415 O O . ILE B 1 155 ? 21.594 6.793 -1.861 1 76.12 155 ILE B O 1
ATOM 2419 N N . LYS B 1 156 ? 21.516 5.289 -3.527 1 75.12 156 LYS B N 1
ATOM 2420 C CA . LYS B 1 156 ? 22.969 5.246 -3.672 1 75.12 156 LYS B CA 1
ATOM 2421 C C . LYS B 1 156 ? 23.516 6.609 -4.074 1 75.12 156 LYS B C 1
ATOM 2423 O O . LYS B 1 156 ? 24.578 7.023 -3.59 1 75.12 156 LYS B O 1
ATOM 2428 N N . HIS B 1 157 ? 22.859 7.219 -4.949 1 75.56 157 HIS B N 1
ATOM 2429 C CA . HIS B 1 157 ? 23.312 8.516 -5.449 1 75.56 157 HIS B CA 1
ATOM 2430 C C . HIS B 1 157 ? 23.188 9.594 -4.379 1 75.56 157 HIS B C 1
ATOM 2432 O O . HIS B 1 157 ? 24.031 10.484 -4.289 1 75.56 157 HIS B O 1
ATOM 2438 N N . SER B 1 158 ? 22.141 9.539 -3.574 1 67.88 158 SER B N 1
ATOM 2439 C CA . SER B 1 158 ? 21.906 10.523 -2.525 1 67.88 158 SER B CA 1
ATOM 2440 C C . SER B 1 158 ? 22.938 10.391 -1.409 1 67.88 158 SER B C 1
ATOM 2442 O O . SER B 1 158 ? 23.281 11.383 -0.755 1 67.88 158 SER B O 1
ATOM 2444 N N . LEU B 1 159 ? 23.344 9.195 -1.177 1 63.75 159 LEU B N 1
ATOM 2445 C CA . LEU B 1 159 ? 24.328 8.93 -0.135 1 63.75 159 LEU B CA 1
ATOM 2446 C C . LEU B 1 159 ? 25.719 9.344 -0.59 1 63.75 159 LEU B C 1
ATOM 2448 O O . LEU B 1 159 ? 26.562 9.68 0.234 1 63.75 159 LEU B O 1
ATOM 2452 N N . ASN B 1 160 ? 25.984 9.188 -1.83 1 58.19 160 ASN B N 1
ATOM 2453 C CA . ASN B 1 160 ? 27.297 9.516 -2.346 1 58.19 160 ASN B CA 1
ATOM 2454 C C . ASN B 1 160 ? 27.5 11.023 -2.479 1 58.19 160 ASN B C 1
ATOM 2456 O O . ASN B 1 160 ? 28.578 11.492 -2.814 1 58.19 160 ASN B O 1
ATOM 2460 N N . GLN B 1 161 ? 26.5 11.852 -2.164 1 52.09 161 GLN B N 1
ATOM 2461 C CA . GLN B 1 161 ? 26.703 13.289 -2.154 1 52.09 161 GLN B CA 1
ATOM 2462 C C . GLN B 1 161 ? 26.859 13.82 -0.729 1 52.09 161 GLN B C 1
ATOM 2464 O O . GLN B 1 161 ? 26.188 13.336 0.189 1 52.09 161 GLN B O 1
#

InterPro domains:
  IPR004821 Cytidyltransferase-like domain [PF01467] (28-123)
  IPR004821 Cytidyltransferase-like domain [TIGR00125] (26-87)
  IPR011914 RfaE bifunctional protein, domain II [TIGR02199] (17-156)
  IPR014729 Rossmann-like alpha/beta/alpha sandwich fold [G3DSA:3.40.50.620] (2-160)
  IPR050385 Archaeal FAD synthase [PTHR43793] (20-160)

Nearest PDB structures (foldseek):
  5x9q-assembly1_B  TM=8.873E-01  e=2.995E-17  Burkholderia pseudomallei K96243
  5xf2-assembly1_A  TM=9.256E-01  e=2.729E-16  Burkholderia pseudomallei K96243
  3glv-assembly1_B  TM=7.961E-01  e=2.188E-09  Thermoplasma volcanium GSS1
  4xsv-assembly1_A  TM=8.345E-01  e=2.549E-08  Homo sapiens
  3elb-assembly1_A  TM=8.179E-01  e=4.708E-08  Homo sapiens

Secondary structure (DSSP, 8-state):
--GGGGEE-HHHHHHHHHHHTTTSPEEEEEE--SS--HHHHHHHHHHHTTSSEEEEEEE-HHHHHHHH-TT--SS-HHHHHHHHHTBTT--EEEEE-SSSSHHHHHHH--SEEEEETTS-GGGSTTHHHHHHTT-EEEEEPPPTT--HHHHHHHHHHHH--/--GGGGEE-HHHHHHHHHHHTTTSPEEEEEE--SS--HHHHHHHHHHHTTSSEEEEEEE-HHHHHHHH-TT--SS-HHHHHHHHHTBTT--EEEEE-SSSSHHHHHHH--SEEEEETTS-GGGSTTHHHHHHTT-EEEEEPPPTT--HHHHHHHHHHHH--

Sequence (322 aa):
MAHADKIVTVAEGAKLVEKWKQEGEVVFTNGCFDILHLGHIDYLEKAKQLGSRLVVGLNTDASVKRLKGPERPLNNEYARARMLAALACTDAVILFDEATPLELITDIKPDVLVKGSDYTIDKIVGADFVIEQGGSVKTIDLVNGYSTTGIIDKIKHSLNQMAHADKIVTVAEGAKLVEKWKQEGEVVFTNGCFDILHLGHIDYLEKAKQLGSRLVVGLNTDASVKRLKGPERPLNNEYARARMLAALACTDAVILFDEATPLELITDIKPDVLVKGSDYTIDKIVGADFVIEQGGSVKTIDLVNGYSTTGIIDKIKHSLNQ